Protein AF-A0A9E5ZFJ3-F1 (afdb_monomer)

Sequence (221 aa):
MDDWLRVNFLGRFLNLDFALKKVLNSKKHPLTNSEVTSRILNHWYQTNIVTDYRPAGKGWSKFSFTELVWINLVIKLRAFGLGLDKINVAKAYLAKYAENDPFSAFPLLDFYILYARAFKEPINIWVFQEGALVIGRPSELGALYKQEGFARSFISLNLNDLLKELLKQVQADYLRQPMSEIIEQLAKALADPSITTEQVQWQDQSLKVNVQFLPKGPGSF

pLDDT: mean 88.43, std 10.27, range [34.41, 98.06]

Secondary structure (DSSP, 8-state):
--HHHIIIIIIIITTS--HHHHHHH-S-EEP--TTS-HHHHHHHHHTTSS---SGGG-S--EE-HHHHHHHHHHHHHHHTT--HHHHHHHHHHHTTTGGG-TT-S-HHHHHHHHHHHHH----EEEEETTS-EEEE-HHHHHHHHHHTTT---EEEEEHHHHHHHHHHHS--GGGSSHHHHHHHHHHHHTT-TTS-EEEEEETTEEEEEEGGGSPPPTT--

Foldseek 3Di:
DDPVCLFPQQFFQQQFDFVVLLQQFDFAAADPDPVCDPVNVVVCCVLVLAPQPDDVSDDTGTGGNLSNLSVVVVVVCVVVVADSQLLVQLLCVQQVRVVNHVRDSRSVSVSVLLVCLQVVAWKKWWAFNSSHIDIDGPVVVVVVCVVVDVDTDTDIDTSNVSSVVSVVVDVPVCSNHRHVSVVVSSVVRLPPPVFDWDFDDDPPDTDITGCVSDDDPPPDD

Radius of gyration: 18.06 Å; Cα contacts (8 Å, |Δi|>4): 276; chains: 1; bounding box: 47×38×49 Å

Mean predicted aligned error: 5.6 Å

Solvent-accessible surface area (backbone atoms only — not comparable to full-atom values): 12816 Å² total; per-residue (Å²): 130,60,69,66,53,42,50,53,38,49,12,46,48,55,71,48,76,40,72,66,54,49,61,42,41,41,60,74,40,66,84,82,61,80,90,63,41,72,68,56,50,52,50,28,38,77,68,64,72,41,83,76,83,42,72,92,77,48,81,84,68,54,31,17,58,56,52,50,52,51,50,52,49,51,52,55,44,46,74,75,66,53,53,70,72,27,50,44,46,28,46,50,59,37,30,68,48,22,94,63,24,100,60,33,70,34,44,61,51,51,51,51,53,53,45,31,55,38,70,67,50,71,33,40,35,39,36,33,89,78,16,50,54,49,74,39,41,66,69,56,47,51,52,48,47,65,70,71,56,84,78,73,71,61,51,79,43,56,47,56,59,55,49,56,55,48,57,74,77,40,97,55,69,84,63,72,69,31,43,67,57,48,52,52,45,50,52,54,41,68,61,38,88,90,52,61,65,44,82,42,80,55,88,99,40,82,40,79,28,36,51,91,51,47,81,77,62,100,86,77,131

Structure (mmCIF, N/CA/C/O backbone):
data_AF-A0A9E5ZFJ3-F1
#
_entry.id   AF-A0A9E5ZFJ3-F1
#
loop_
_atom_site.group_PDB
_atom_site.id
_atom_site.type_symbol
_atom_site.label_atom_id
_atom_site.label_alt_id
_atom_site.label_comp_id
_atom_site.label_asym_id
_atom_site.label_entity_id
_atom_site.label_seq_id
_atom_site.pdbx_PDB_ins_code
_atom_site.Cartn_x
_atom_site.Cartn_y
_atom_site.Cartn_z
_atom_site.occupancy
_atom_site.B_iso_or_equiv
_atom_site.auth_seq_id
_atom_site.auth_comp_id
_atom_site.auth_asym_id
_atom_site.auth_atom_id
_atom_site.pdbx_PDB_model_num
ATOM 1 N N . MET A 1 1 ? 8.113 -10.847 -10.844 1.00 62.75 1 MET A N 1
ATOM 2 C CA . MET A 1 1 ? 7.973 -9.422 -10.470 1.00 62.75 1 MET A CA 1
ATOM 3 C C . MET A 1 1 ? 8.457 -8.610 -11.649 1.00 62.75 1 MET A C 1
ATOM 5 O O . MET A 1 1 ? 9.554 -8.908 -12.103 1.00 62.75 1 MET A O 1
ATOM 9 N N . ASP A 1 2 ? 7.638 -7.688 -12.156 1.00 77.88 2 ASP A N 1
ATOM 10 C CA . ASP A 1 2 ? 7.969 -6.860 -13.326 1.00 77.88 2 ASP A CA 1
ATOM 11 C C . ASP A 1 2 ? 9.248 -6.041 -13.089 1.00 77.88 2 ASP A C 1
ATOM 13 O O . ASP A 1 2 ? 9.490 -5.575 -11.970 1.00 77.88 2 ASP A O 1
ATOM 17 N N . ASP A 1 3 ? 10.068 -5.868 -14.125 1.00 82.75 3 ASP A N 1
ATOM 18 C CA . ASP A 1 3 ? 11.357 -5.180 -14.014 1.00 82.75 3 ASP A CA 1
ATOM 19 C C . ASP A 1 3 ? 11.178 -3.696 -13.668 1.00 82.75 3 ASP A C 1
ATOM 21 O O . ASP A 1 3 ? 11.965 -3.137 -12.900 1.00 82.75 3 ASP A O 1
ATOM 25 N N . TRP A 1 4 ? 10.078 -3.076 -14.105 1.00 87.12 4 TRP A N 1
ATOM 26 C CA . TRP A 1 4 ? 9.750 -1.714 -13.695 1.00 87.12 4 TRP A CA 1
ATOM 27 C C . TRP A 1 4 ? 9.514 -1.606 -12.186 1.00 87.12 4 TRP A C 1
ATOM 29 O O . TRP A 1 4 ? 10.033 -0.680 -11.555 1.00 87.12 4 TRP A O 1
ATOM 39 N N . LEU A 1 5 ? 8.758 -2.546 -11.599 1.00 88.75 5 LEU A N 1
ATOM 40 C CA . LEU A 1 5 ? 8.493 -2.560 -10.160 1.00 88.75 5 LEU A CA 1
ATOM 41 C C . LEU A 1 5 ? 9.794 -2.791 -9.392 1.00 88.75 5 LEU A C 1
ATOM 43 O O . LEU A 1 5 ? 10.051 -2.130 -8.395 1.00 88.75 5 LEU A O 1
ATOM 47 N N . ARG A 1 6 ? 10.673 -3.669 -9.880 1.00 86.38 6 ARG A N 1
ATOM 48 C CA . ARG A 1 6 ? 12.002 -3.868 -9.280 1.00 86.38 6 ARG A CA 1
ATOM 49 C C . ARG A 1 6 ? 12.789 -2.566 -9.225 1.00 86.38 6 ARG A C 1
ATOM 51 O O . ARG A 1 6 ? 13.241 -2.172 -8.156 1.00 86.38 6 ARG A O 1
ATOM 58 N N . VAL A 1 7 ? 12.919 -1.887 -10.359 1.00 87.50 7 VAL A N 1
ATOM 59 C CA . VAL A 1 7 ? 13.707 -0.657 -10.474 1.00 87.50 7 VAL A CA 1
ATOM 60 C C . VAL A 1 7 ? 13.106 0.468 -9.628 1.00 87.50 7 VAL A C 1
ATOM 62 O O . VAL A 1 7 ? 13.818 1.110 -8.859 1.00 87.50 7 VAL A O 1
ATOM 65 N N . ASN A 1 8 ? 11.796 0.701 -9.726 1.00 89.88 8 ASN A N 1
ATOM 66 C CA . ASN A 1 8 ? 11.161 1.869 -9.113 1.00 89.88 8 ASN A CA 1
ATOM 67 C C . ASN A 1 8 ? 10.740 1.647 -7.662 1.00 89.88 8 ASN A C 1
ATOM 69 O O . ASN A 1 8 ? 10.849 2.568 -6.853 1.00 89.88 8 ASN A O 1
ATOM 73 N N . PHE A 1 9 ? 10.298 0.445 -7.303 1.00 92.56 9 PHE A N 1
ATOM 74 C CA . PHE A 1 9 ? 9.960 0.139 -5.921 1.00 92.56 9 PHE A CA 1
ATOM 75 C C . PHE A 1 9 ? 11.184 -0.326 -5.135 1.00 92.56 9 PHE A C 1
ATOM 77 O O . PHE A 1 9 ? 11.556 0.348 -4.182 1.00 92.56 9 PHE A O 1
ATOM 84 N N . LEU A 1 10 ? 11.859 -1.412 -5.524 1.00 89.69 10 LEU A N 1
ATOM 85 C CA . LEU A 1 10 ? 12.991 -1.913 -4.730 1.00 89.69 10 LEU A CA 1
ATOM 86 C C . LEU A 1 10 ? 14.229 -1.016 -4.843 1.00 89.69 10 LEU A C 1
ATOM 88 O O . LEU A 1 10 ? 14.808 -0.640 -3.827 1.00 89.69 10 LEU A O 1
ATOM 92 N N . GLY A 1 11 ? 14.610 -0.650 -6.068 1.00 87.56 11 GLY A N 1
ATOM 93 C CA . GLY A 1 11 ? 15.809 0.147 -6.336 1.00 87.56 11 GLY A CA 1
ATOM 94 C C . GLY A 1 11 ? 15.680 1.623 -5.961 1.00 87.56 11 GLY A C 1
ATOM 95 O O . GLY A 1 11 ? 16.689 2.310 -5.848 1.00 87.56 11 GLY A O 1
ATOM 96 N N . ARG A 1 12 ? 14.465 2.149 -5.770 1.00 89.81 12 ARG A N 1
ATOM 97 C CA . ARG A 1 12 ? 14.265 3.570 -5.443 1.00 89.81 12 ARG A CA 1
ATOM 98 C C . ARG A 1 12 ? 13.364 3.763 -4.243 1.00 89.81 12 ARG A C 1
ATOM 100 O O . ARG A 1 12 ? 13.759 4.424 -3.306 1.00 89.81 12 ARG A O 1
ATOM 107 N N . PHE A 1 13 ? 12.157 3.227 -4.223 1.00 91.12 13 PHE A N 1
ATOM 108 C CA . PHE A 1 13 ? 11.237 3.580 -3.150 1.00 91.12 13 PHE A CA 1
ATOM 109 C C . PHE A 1 13 ? 11.592 2.941 -1.800 1.00 91.12 13 PHE A C 1
ATOM 111 O O . PHE A 1 13 ? 11.801 3.665 -0.837 1.00 91.12 13 PHE A O 1
ATOM 118 N N . LEU A 1 14 ? 11.649 1.612 -1.702 1.00 91.31 14 LEU A N 1
ATOM 119 C CA . LEU A 1 14 ? 11.458 0.842 -0.466 1.00 91.31 14 LEU A CA 1
ATOM 120 C C . LEU A 1 14 ? 12.347 1.263 0.713 1.00 91.31 14 LEU A C 1
ATOM 122 O O . LEU A 1 14 ? 11.831 1.454 1.804 1.00 91.31 14 LEU A O 1
ATOM 126 N N . ASN A 1 15 ? 13.640 1.487 0.501 1.00 81.00 15 ASN A N 1
ATOM 127 C CA . ASN A 1 15 ? 14.588 1.703 1.604 1.00 81.00 15 ASN A CA 1
ATOM 128 C C . ASN A 1 15 ? 15.160 3.125 1.658 1.00 81.00 15 ASN A C 1
ATOM 130 O O . ASN A 1 15 ? 16.082 3.392 2.422 1.00 81.00 15 ASN A O 1
ATOM 134 N N . LEU A 1 16 ? 14.646 4.042 0.835 1.00 85.44 16 LEU A N 1
ATOM 135 C CA . LEU A 1 16 ? 15.067 5.437 0.893 1.00 85.44 16 LEU A CA 1
ATOM 136 C C . LEU A 1 16 ? 14.323 6.191 1.995 1.00 85.44 16 LEU A C 1
ATOM 138 O O . LEU A 1 16 ? 13.099 6.057 2.134 1.00 85.44 16 LEU A O 1
ATOM 142 N N . ASP A 1 17 ? 15.065 7.023 2.733 1.00 85.00 17 ASP A N 1
ATOM 143 C CA . ASP A 1 17 ? 14.475 7.997 3.646 1.00 85.00 17 ASP A CA 1
ATOM 144 C C . ASP A 1 17 ? 13.809 9.112 2.831 1.00 85.00 17 ASP A C 1
ATOM 146 O O . ASP A 1 17 ? 14.457 9.937 2.186 1.00 85.00 17 ASP A O 1
ATOM 150 N N . PHE A 1 18 ? 12.481 9.096 2.841 1.00 81.88 18 PHE A N 1
ATOM 151 C CA . PHE A 1 18 ? 11.635 9.953 2.032 1.00 81.88 18 PHE A CA 1
ATOM 152 C C . PHE A 1 18 ? 10.646 10.676 2.944 1.00 81.88 18 PHE A C 1
ATOM 154 O O . PHE A 1 18 ? 9.827 10.037 3.611 1.00 81.88 18 PHE A O 1
ATOM 161 N N . ALA A 1 19 ? 10.686 12.010 2.987 1.00 88.44 19 ALA A N 1
ATOM 162 C CA . ALA A 1 19 ? 9.847 12.775 3.913 1.00 88.44 19 ALA A CA 1
ATOM 163 C C . ALA A 1 19 ? 8.351 12.504 3.679 1.00 88.44 19 ALA A C 1
ATOM 165 O O . ALA A 1 19 ? 7.596 12.300 4.632 1.00 88.44 19 ALA A O 1
ATOM 166 N N . LEU A 1 20 ? 7.933 12.388 2.418 1.00 87.50 20 LEU A N 1
ATOM 167 C CA . LEU A 1 20 ? 6.559 12.035 2.065 1.00 87.50 20 LEU A CA 1
ATOM 168 C C . LEU A 1 20 ? 6.126 10.652 2.581 1.00 87.50 20 LEU A C 1
ATOM 170 O O . LEU A 1 20 ? 4.971 10.518 2.974 1.00 87.50 20 LEU A O 1
ATOM 174 N N . LYS A 1 21 ? 7.013 9.646 2.670 1.00 89.38 21 LYS A N 1
ATOM 175 C CA . LYS A 1 21 ? 6.670 8.341 3.280 1.00 89.38 21 LYS A CA 1
ATOM 176 C C . LYS A 1 21 ? 6.319 8.501 4.753 1.00 89.3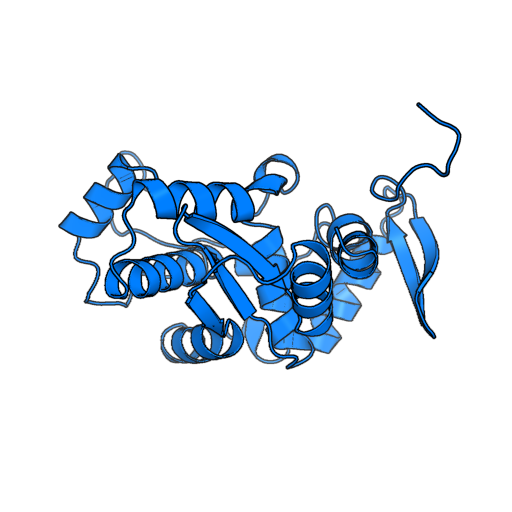8 21 LYS A C 1
ATOM 178 O O . LYS A 1 21 ? 5.320 7.950 5.212 1.00 89.38 21 LYS A O 1
ATOM 183 N N . LYS A 1 22 ? 7.125 9.279 5.485 1.00 91.88 22 LYS A N 1
ATOM 184 C CA . LYS A 1 22 ? 6.898 9.577 6.907 1.00 91.88 22 LYS A CA 1
ATOM 185 C C . LYS A 1 22 ? 5.567 10.300 7.101 1.00 91.88 22 LYS A C 1
ATOM 187 O O . LYS A 1 22 ? 4.797 9.956 7.993 1.00 91.88 22 LYS A O 1
ATOM 192 N N . VAL A 1 23 ? 5.267 11.278 6.243 1.00 91.81 23 VAL A N 1
ATOM 193 C CA . VAL A 1 23 ? 3.997 12.016 6.292 1.00 91.81 23 VAL A CA 1
ATOM 194 C C . VAL A 1 23 ? 2.811 11.104 5.973 1.00 91.81 23 VAL A C 1
ATOM 196 O O . VAL A 1 23 ? 1.827 11.125 6.717 1.00 91.81 23 VAL A O 1
ATOM 199 N N . LEU A 1 24 ? 2.913 10.282 4.926 1.00 93.00 24 LEU A N 1
ATOM 200 C CA . LEU A 1 24 ? 1.883 9.329 4.505 1.00 93.00 24 LEU A CA 1
ATOM 201 C C . LEU A 1 24 ? 1.549 8.320 5.616 1.00 93.00 24 LEU A C 1
ATOM 203 O O . LEU A 1 24 ? 0.374 8.039 5.870 1.00 93.00 24 LEU A O 1
ATOM 207 N N . ASN A 1 25 ? 2.577 7.849 6.328 1.00 95.12 25 ASN A N 1
ATOM 208 C CA . ASN A 1 25 ? 2.454 6.868 7.404 1.00 95.12 25 ASN A CA 1
ATOM 209 C C . ASN A 1 25 ? 2.260 7.465 8.809 1.00 95.12 25 ASN A C 1
ATOM 211 O O . ASN A 1 25 ? 2.099 6.729 9.786 1.00 95.12 25 ASN A O 1
ATOM 215 N N . SER A 1 26 ? 2.207 8.794 8.935 1.00 94.69 26 SER A N 1
ATOM 216 C CA . SER A 1 26 ? 1.939 9.452 10.217 1.00 94.69 26 SER A CA 1
ATOM 217 C C . SER A 1 26 ? 0.507 9.176 10.699 1.00 94.69 26 SER A C 1
ATOM 219 O O . SER A 1 26 ? -0.473 9.468 10.013 1.00 94.69 26 SER A O 1
ATOM 221 N N . LYS A 1 27 ? 0.369 8.620 11.909 1.00 94.00 27 LYS A N 1
ATOM 222 C CA . LYS A 1 27 ? -0.918 8.219 12.506 1.00 94.00 27 LYS A CA 1
ATOM 223 C C . LYS A 1 27 ? -1.668 9.411 13.093 1.00 94.00 27 LYS A C 1
ATOM 225 O O . LYS A 1 27 ? -1.669 9.638 14.303 1.00 94.00 27 LYS A O 1
ATOM 230 N N . LYS A 1 28 ? -2.293 10.203 12.226 1.00 92.50 28 LYS A N 1
ATOM 231 C CA . LYS A 1 28 ? -2.969 11.456 12.603 1.00 92.50 28 LYS A CA 1
ATOM 232 C C . LYS A 1 28 ? -4.446 11.517 12.229 1.00 92.50 28 LYS A C 1
ATOM 234 O O . LYS A 1 28 ? -5.133 12.428 12.684 1.00 92.50 28 LYS A O 1
ATOM 239 N N . HIS A 1 29 ? -4.940 10.572 11.435 1.00 92.50 29 HIS A N 1
ATOM 240 C CA . HIS A 1 29 ? -6.285 10.640 10.881 1.00 92.50 29 HIS A CA 1
ATOM 241 C C . HIS A 1 29 ? -7.266 9.779 11.690 1.00 92.50 29 HIS A C 1
ATOM 243 O O . HIS A 1 29 ? -6.979 8.607 11.935 1.00 92.50 29 HIS A O 1
ATOM 249 N N . PRO A 1 30 ? -8.414 10.320 12.129 1.00 90.94 30 PRO A N 1
ATOM 250 C CA . PRO A 1 30 ? -9.472 9.498 12.700 1.00 90.94 30 PRO A CA 1
ATOM 251 C C . PRO A 1 30 ? -10.132 8.651 11.605 1.00 90.94 30 PRO A C 1
ATOM 253 O O . PRO A 1 30 ? -10.076 8.986 10.421 1.00 90.94 30 PRO A O 1
ATOM 256 N N . LEU A 1 31 ? -10.804 7.575 12.007 1.00 90.19 31 LEU A N 1
ATOM 257 C CA . LEU A 1 31 ? -11.691 6.855 11.101 1.00 90.19 31 LEU A CA 1
ATOM 258 C C . LEU A 1 31 ? -12.994 7.643 10.947 1.00 90.19 31 LEU A C 1
ATOM 260 O O . LEU A 1 31 ? -13.722 7.836 11.916 1.00 90.19 31 LEU A O 1
ATOM 264 N N . THR A 1 32 ? -13.269 8.113 9.735 1.00 80.69 32 THR A N 1
ATOM 265 C CA . THR A 1 32 ? -14.467 8.905 9.412 1.00 80.69 32 THR A CA 1
ATOM 266 C C . THR A 1 32 ? -15.601 8.064 8.827 1.00 80.69 32 THR A C 1
ATOM 268 O O . THR A 1 32 ? -16.717 8.559 8.688 1.00 80.69 32 THR A O 1
ATOM 271 N N . ASN A 1 33 ? -15.340 6.798 8.488 1.00 82.75 33 ASN A N 1
ATOM 272 C CA . ASN A 1 33 ? -16.339 5.905 7.913 1.00 82.75 33 ASN A CA 1
ATOM 273 C C . ASN A 1 33 ? -17.243 5.318 9.015 1.00 82.75 33 ASN A C 1
ATOM 275 O O . ASN A 1 33 ? -16.782 4.559 9.868 1.00 82.75 33 ASN A O 1
ATOM 279 N N . SER A 1 34 ? -18.534 5.657 8.970 1.00 82.75 34 SER A N 1
ATOM 280 C CA . SER A 1 34 ? -19.549 5.229 9.939 1.00 82.75 34 SER A CA 1
ATOM 281 C C . SER A 1 34 ? -19.937 3.748 9.839 1.00 82.75 34 SER A C 1
ATOM 283 O O . SER A 1 34 ? -20.501 3.214 10.793 1.00 82.75 34 SER A O 1
ATOM 285 N N . GLU A 1 35 ? -19.613 3.061 8.739 1.00 87.69 35 GLU A N 1
ATOM 286 C CA . GLU A 1 35 ? -19.853 1.619 8.572 1.00 87.69 35 GLU A CA 1
ATOM 287 C C . GLU A 1 35 ? -18.977 0.785 9.519 1.00 87.69 35 GLU A C 1
ATOM 289 O O . GLU A 1 35 ? -19.333 -0.333 9.898 1.00 87.69 35 GLU A O 1
ATOM 294 N N . VAL A 1 36 ? -17.839 1.334 9.955 1.00 92.94 36 VAL A N 1
ATOM 295 C CA . VAL A 1 36 ? -16.925 0.672 10.886 1.00 92.94 36 VAL A CA 1
ATOM 296 C C . VAL A 1 36 ? -17.212 1.139 12.308 1.00 92.94 36 VAL A C 1
ATOM 298 O O . VAL A 1 36 ? -16.610 2.073 12.836 1.00 92.94 36 VAL A O 1
ATOM 301 N N . THR A 1 37 ? -18.138 0.443 12.960 1.00 92.75 37 THR A N 1
ATOM 302 C CA . THR A 1 37 ? -18.428 0.656 14.384 1.00 92.75 37 THR A CA 1
ATOM 303 C C . THR A 1 37 ? -17.239 0.264 15.267 1.00 92.75 37 THR A C 1
ATOM 305 O O . THR A 1 37 ? -16.405 -0.563 14.888 1.00 92.75 37 THR A O 1
ATOM 308 N N . SER A 1 38 ? -17.193 0.761 16.508 1.00 90.56 38 SER A N 1
ATOM 309 C CA . SER A 1 38 ? -16.157 0.371 17.479 1.00 90.56 38 SER A CA 1
ATOM 310 C C . SER A 1 38 ? -16.093 -1.142 17.715 1.00 90.56 38 SER A C 1
ATOM 312 O O . SER A 1 38 ? -15.016 -1.680 17.948 1.00 90.56 38 SER A O 1
ATOM 314 N N . ARG A 1 39 ? -17.228 -1.852 17.617 1.00 92.94 39 ARG A N 1
ATOM 315 C CA . ARG A 1 39 ? -17.273 -3.318 17.731 1.00 92.94 39 ARG A CA 1
ATOM 316 C C . ARG A 1 39 ? -16.580 -3.999 16.553 1.00 92.94 39 ARG A C 1
ATOM 318 O O . ARG A 1 39 ? -15.802 -4.922 16.774 1.00 92.94 39 ARG A O 1
ATOM 325 N N . ILE A 1 40 ? -16.849 -3.541 15.329 1.00 95.56 40 ILE A N 1
ATOM 326 C CA . ILE A 1 40 ? -16.192 -4.055 14.118 1.00 95.56 40 ILE A CA 1
ATOM 327 C C . ILE A 1 40 ? -14.692 -3.781 14.197 1.00 95.56 40 ILE A C 1
ATOM 329 O O . ILE A 1 40 ? -13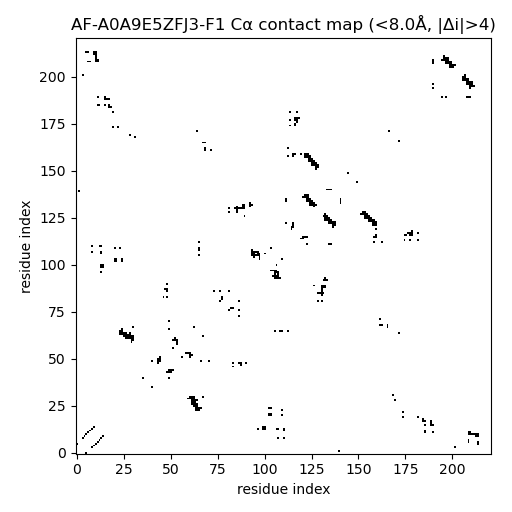.894 -4.689 13.991 1.00 95.56 40 ILE A O 1
ATOM 333 N N . LEU A 1 41 ? -14.312 -2.561 14.579 1.00 95.25 41 LEU A N 1
ATOM 334 C CA . LEU A 1 41 ? -12.913 -2.175 14.698 1.00 95.25 41 LEU A CA 1
ATOM 335 C C . LEU A 1 41 ? -12.171 -3.006 15.757 1.00 95.25 41 LEU A C 1
ATOM 337 O O . LEU A 1 41 ? -11.093 -3.522 15.483 1.00 95.25 41 LEU A O 1
ATOM 341 N N . ASN A 1 42 ? -12.778 -3.219 16.930 1.00 94.25 42 ASN A N 1
ATOM 342 C CA . ASN A 1 42 ? -12.215 -4.094 17.961 1.00 94.25 42 ASN A CA 1
ATOM 343 C C . ASN A 1 42 ? -12.074 -5.544 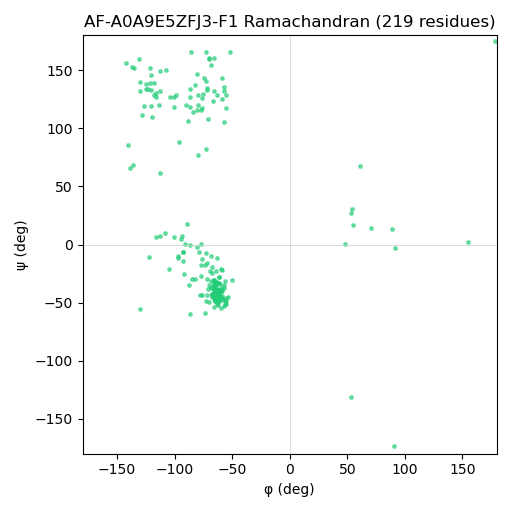17.477 1.00 94.25 42 ASN A C 1
ATOM 345 O O . ASN A 1 42 ? -11.070 -6.192 17.765 1.00 94.25 42 ASN A O 1
ATOM 349 N N . HIS A 1 43 ? -13.041 -6.053 16.712 1.00 95.88 43 HIS A N 1
ATOM 350 C CA . HIS A 1 43 ? -12.930 -7.379 16.108 1.00 95.88 43 HIS A CA 1
ATOM 351 C C . HIS A 1 43 ? -11.791 -7.445 15.077 1.00 95.88 43 HIS A C 1
ATOM 353 O O . HIS A 1 43 ? -11.046 -8.424 15.037 1.00 95.88 43 HIS A O 1
ATOM 359 N N . TRP A 1 44 ? -11.599 -6.395 14.276 1.00 97.12 44 TRP A N 1
ATOM 360 C CA . TRP A 1 44 ? -10.478 -6.293 13.340 1.00 97.12 44 TRP A CA 1
ATOM 361 C C . TRP A 1 44 ? -9.118 -6.198 14.033 1.00 97.12 44 TRP A C 1
ATOM 363 O O . TRP A 1 44 ? -8.149 -6.730 13.497 1.00 97.12 44 TRP A O 1
ATOM 373 N N . TYR A 1 45 ? -9.043 -5.604 15.227 1.00 95.94 45 TYR A N 1
ATOM 374 C CA . TYR A 1 45 ? -7.844 -5.663 16.067 1.00 95.94 45 TYR A CA 1
ATOM 375 C C . TYR A 1 45 ? -7.552 -7.089 16.540 1.00 95.94 45 TYR A C 1
ATOM 377 O O . TYR A 1 45 ? -6.439 -7.580 16.377 1.00 95.94 45 TYR A O 1
ATOM 385 N N . GLN A 1 46 ? -8.564 -7.791 17.055 1.00 95.06 46 GLN A N 1
ATOM 386 C CA . GLN A 1 46 ? -8.425 -9.174 17.535 1.00 95.06 46 GLN A CA 1
ATOM 387 C C . GLN A 1 46 ? -8.048 -10.162 16.425 1.00 95.06 46 GLN A C 1
ATOM 389 O O . GLN A 1 46 ? -7.355 -11.141 16.675 1.00 95.06 46 GLN A O 1
ATOM 394 N N . THR A 1 47 ? -8.503 -9.907 15.199 1.00 95.19 47 THR A N 1
ATOM 395 C CA . THR A 1 47 ? -8.234 -10.755 14.025 1.00 95.19 47 THR A CA 1
ATOM 396 C C . THR A 1 47 ? -7.012 -10.309 13.221 1.00 95.19 47 THR A C 1
ATOM 398 O O . THR A 1 47 ? -6.756 -10.855 12.147 1.00 95.19 47 THR A O 1
ATOM 401 N N . ASN A 1 48 ? -6.252 -9.331 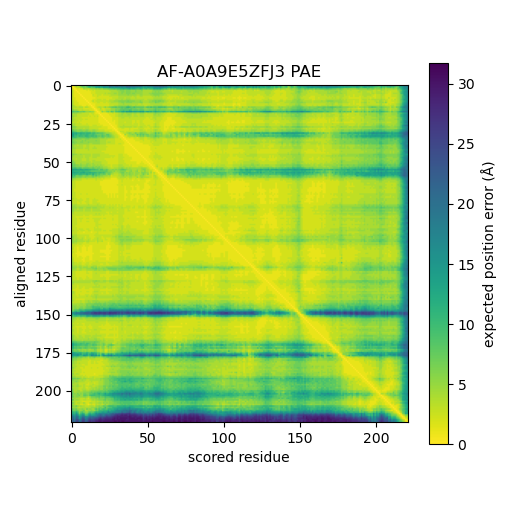13.730 1.00 94.62 48 ASN A N 1
ATOM 402 C CA . ASN A 1 48 ? -5.070 -8.758 13.088 1.00 94.62 48 ASN A CA 1
ATOM 403 C C . ASN A 1 48 ? -5.325 -8.245 11.657 1.00 94.62 48 ASN A C 1
ATOM 405 O O . ASN A 1 48 ? -4.430 -8.227 10.817 1.00 94.62 48 ASN A O 1
ATOM 409 N N . ILE A 1 49 ? -6.540 -7.781 11.371 1.00 97.00 49 ILE A N 1
ATOM 410 C CA . ILE A 1 49 ? -6.881 -7.123 10.104 1.00 97.00 49 ILE A CA 1
ATOM 411 C C . ILE A 1 49 ? -6.366 -5.686 10.142 1.00 97.00 49 ILE A C 1
ATOM 413 O O . ILE A 1 49 ? -5.697 -5.224 9.218 1.00 97.00 49 ILE A O 1
ATOM 417 N N . VAL A 1 50 ? -6.568 -5.010 11.271 1.00 95.88 50 VAL A N 1
ATOM 418 C CA . VAL A 1 50 ? -6.010 -3.689 11.574 1.00 95.88 50 VAL A CA 1
ATOM 419 C C . VAL A 1 50 ? -5.157 -3.816 12.831 1.00 95.88 50 VAL A C 1
ATOM 421 O O . VAL A 1 50 ? -5.478 -4.605 13.714 1.00 95.88 50 VAL A O 1
ATOM 424 N N . THR A 1 51 ? -4.069 -3.062 12.919 1.00 93.81 51 THR A N 1
ATOM 425 C CA . THR A 1 51 ? -3.219 -3.046 14.114 1.00 93.81 51 THR A CA 1
ATOM 426 C C . THR A 1 51 ? -3.748 -2.019 15.119 1.00 93.81 51 THR A C 1
ATOM 428 O O . THR A 1 51 ? -4.068 -0.889 14.742 1.00 93.81 51 THR A O 1
ATOM 431 N N . ASP A 1 52 ? -3.850 -2.396 16.397 1.00 94.06 52 ASP A N 1
ATOM 432 C CA . ASP A 1 52 ? -4.215 -1.467 17.472 1.00 94.06 52 ASP A CA 1
ATOM 433 C C . ASP A 1 52 ? -2.961 -0.791 18.037 1.00 94.06 52 ASP A C 1
ATOM 435 O O . ASP A 1 52 ? -2.176 -1.405 18.756 1.00 94.06 52 ASP A O 1
ATOM 439 N N . TYR A 1 53 ? -2.769 0.483 17.704 1.00 90.56 53 TYR A N 1
ATOM 440 C CA . TYR A 1 53 ? -1.641 1.286 18.190 1.00 90.56 53 TYR A CA 1
ATOM 441 C C . TYR A 1 53 ? -1.975 2.101 19.443 1.00 90.56 53 TYR A C 1
ATOM 443 O O . TYR A 1 53 ? -1.174 2.930 19.879 1.00 90.56 53 TYR A O 1
ATOM 451 N N . ARG A 1 54 ? -3.172 1.929 20.014 1.00 90.75 54 ARG A N 1
ATOM 452 C CA . ARG A 1 54 ? -3.579 2.684 21.195 1.00 90.75 54 ARG A CA 1
ATOM 453 C C . ARG A 1 54 ? -2.815 2.203 22.427 1.00 90.75 54 ARG A C 1
ATOM 455 O O . ARG A 1 54 ? -2.784 0.997 22.686 1.00 90.75 54 ARG A O 1
ATOM 462 N N . PRO A 1 55 ? -2.286 3.117 23.257 1.00 87.50 55 PRO A N 1
ATOM 463 C CA . PRO A 1 55 ? -1.712 2.748 24.544 1.00 87.50 55 PRO A CA 1
ATOM 464 C C . PRO A 1 55 ? -2.736 1.970 25.382 1.00 87.50 55 PRO A C 1
ATOM 466 O O . PRO A 1 55 ? -3.816 2.478 25.693 1.00 87.50 55 PRO A O 1
ATOM 469 N N . ALA A 1 56 ? -2.415 0.715 25.705 1.00 86.19 56 ALA A N 1
ATOM 470 C CA . ALA A 1 56 ? -3.293 -0.208 26.429 1.00 86.19 56 ALA A CA 1
ATOM 471 C C . ALA A 1 56 ? -4.709 -0.377 25.820 1.00 86.19 56 ALA A C 1
ATOM 473 O O . ALA A 1 56 ? -5.664 -0.639 26.552 1.00 86.19 56 ALA A O 1
ATOM 474 N N . GLY A 1 57 ? -4.872 -0.186 24.503 1.00 84.31 57 GLY A N 1
ATOM 475 C CA . GLY A 1 57 ? -6.167 -0.305 23.816 1.00 84.31 57 GLY A CA 1
ATOM 476 C C . GLY A 1 57 ? -7.170 0.813 24.139 1.00 84.31 57 GLY A C 1
ATOM 477 O O . GLY A 1 57 ? -8.363 0.668 23.866 1.00 84.31 57 GLY A O 1
ATOM 478 N N . LYS A 1 58 ? -6.723 1.924 24.745 1.00 84.44 58 LYS A N 1
ATOM 479 C CA . LYS A 1 58 ? -7.591 3.022 25.204 1.00 84.44 58 LYS A CA 1
ATOM 480 C C . LYS A 1 58 ? -7.482 4.273 24.332 1.00 84.44 58 LYS A C 1
ATOM 482 O O . LYS A 1 58 ? -6.428 4.601 23.798 1.00 84.44 58 LYS A O 1
ATOM 487 N N . GLY A 1 59 ? -8.584 5.018 24.257 1.00 86.19 59 GLY A N 1
ATOM 488 C CA . GLY A 1 59 ? -8.670 6.287 23.533 1.00 86.19 59 GLY A CA 1
ATOM 489 C C . GLY A 1 59 ? -9.102 6.145 22.073 1.00 86.19 59 GLY A C 1
ATOM 490 O O . GLY A 1 59 ? -9.495 5.070 21.610 1.00 86.19 59 GLY A O 1
ATOM 491 N N . TRP A 1 60 ? -9.058 7.272 21.364 1.00 85.44 60 TRP A N 1
ATOM 492 C CA . TRP A 1 60 ? -9.445 7.366 19.959 1.00 85.44 60 TRP A CA 1
ATOM 493 C C . TRP A 1 60 ? -8.361 6.781 19.058 1.00 85.44 60 TRP A C 1
ATOM 495 O O . TRP A 1 60 ? -7.203 7.198 19.120 1.00 85.44 60 TRP A O 1
ATOM 505 N N . SER A 1 61 ? -8.746 5.843 18.197 1.00 91.81 61 SER A N 1
ATOM 506 C CA . SER A 1 61 ? -7.846 5.289 17.192 1.00 91.81 61 SER A CA 1
ATOM 507 C C . SER A 1 61 ? -7.466 6.358 16.171 1.00 91.81 61 SER A C 1
ATOM 509 O O . SER A 1 61 ? -8.329 7.056 15.633 1.00 91.81 61 SER A O 1
ATOM 511 N N . LYS A 1 62 ? -6.167 6.463 15.893 1.00 93.25 62 LYS A N 1
ATOM 512 C CA . LYS A 1 62 ? -5.623 7.272 14.805 1.00 93.25 62 LYS A CA 1
ATOM 513 C C . LYS A 1 62 ? -4.901 6.362 13.830 1.00 93.25 62 LYS A C 1
ATOM 515 O O . LYS A 1 62 ? -4.174 5.463 14.244 1.00 93.25 62 LYS A O 1
ATOM 520 N N . PHE A 1 63 ? -5.088 6.651 12.557 1.00 95.31 63 PHE A N 1
ATOM 521 C CA . PHE A 1 63 ? -4.568 5.887 11.443 1.00 95.31 63 PHE A CA 1
ATOM 522 C C . PHE A 1 63 ? -3.693 6.771 10.567 1.00 95.31 63 PHE A C 1
ATOM 524 O O . PHE A 1 63 ? -3.859 7.998 10.508 1.00 95.31 63 PHE A O 1
ATOM 531 N N . SER A 1 64 ? -2.739 6.143 9.898 1.00 95.75 64 SER A N 1
ATOM 532 C CA . SER A 1 64 ? -2.072 6.747 8.758 1.00 95.75 64 SER A CA 1
ATOM 533 C C . SER A 1 64 ? -2.991 6.790 7.543 1.00 95.75 64 SER A C 1
ATOM 535 O O . SER A 1 64 ? -4.027 6.125 7.504 1.00 95.75 64 SER A O 1
ATOM 537 N N . PHE A 1 65 ? -2.629 7.569 6.525 1.00 95.62 65 PHE A N 1
ATOM 538 C CA . PHE A 1 65 ? -3.425 7.587 5.301 1.00 95.62 65 PHE A CA 1
ATOM 539 C C . PHE A 1 65 ? -3.393 6.223 4.603 1.00 95.62 65 PHE A C 1
ATOM 541 O O . PHE A 1 65 ? -4.430 5.743 4.155 1.00 95.62 65 PHE A O 1
ATOM 548 N N . THR A 1 66 ? -2.247 5.543 4.604 1.00 96.75 66 THR A N 1
ATOM 549 C CA . THR A 1 66 ? -2.118 4.174 4.084 1.00 96.75 66 THR A CA 1
ATOM 550 C C . THR A 1 66 ? -2.985 3.176 4.845 1.00 96.75 66 THR A C 1
ATOM 552 O O . THR A 1 66 ? -3.646 2.339 4.234 1.00 96.75 66 THR A O 1
ATOM 555 N N . GLU A 1 67 ? -3.059 3.285 6.173 1.00 96.81 67 GLU A N 1
ATOM 556 C CA . GLU A 1 67 ? -3.960 2.459 6.980 1.00 96.81 67 GLU A CA 1
ATOM 557 C C . GLU A 1 67 ? -5.432 2.742 6.650 1.00 96.81 67 GLU A C 1
ATOM 559 O O . GLU A 1 67 ? -6.228 1.809 6.597 1.00 96.81 67 GLU A O 1
ATOM 564 N N . LEU A 1 68 ? -5.804 3.993 6.356 1.00 96.25 68 LEU A N 1
ATOM 565 C CA . LEU A 1 68 ? -7.157 4.328 5.897 1.00 96.25 68 LEU A CA 1
ATOM 566 C C . LEU A 1 68 ? -7.471 3.768 4.500 1.00 96.25 68 LEU A C 1
ATOM 568 O O . LEU A 1 68 ? -8.602 3.331 4.267 1.00 96.25 68 LEU A O 1
ATOM 572 N N . VAL A 1 69 ? -6.489 3.750 3.591 1.00 96.94 69 VAL A N 1
ATOM 573 C CA . VAL A 1 69 ? -6.588 3.087 2.278 1.00 96.94 69 VAL A CA 1
ATOM 574 C C . VAL A 1 69 ? -6.824 1.590 2.468 1.00 96.94 69 VAL A C 1
ATOM 576 O O . VAL A 1 69 ? -7.770 1.045 1.899 1.00 96.94 69 VAL A O 1
ATOM 579 N N . TRP A 1 70 ? -6.030 0.944 3.326 1.00 97.69 70 TRP A N 1
ATOM 580 C CA . TRP A 1 70 ? -6.212 -0.462 3.685 1.00 97.69 70 TRP A CA 1
ATOM 581 C C . TRP A 1 70 ? -7.591 -0.725 4.305 1.00 97.69 70 TRP A C 1
ATOM 583 O O . TRP A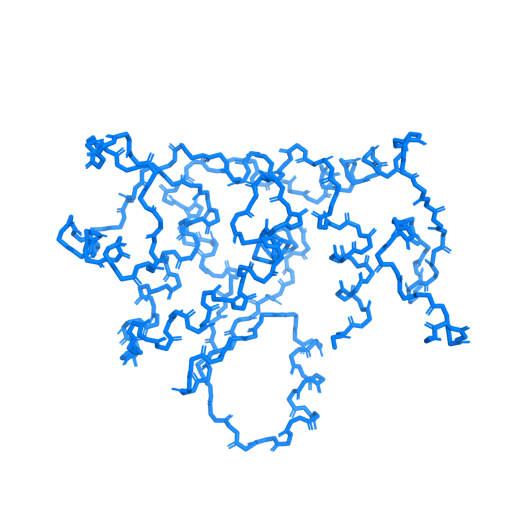 1 70 ? -8.298 -1.623 3.860 1.00 97.69 70 TRP A O 1
ATOM 593 N N . ILE A 1 71 ? -8.031 0.084 5.271 1.00 96.88 71 ILE A N 1
ATOM 594 C CA . ILE A 1 71 ? -9.353 -0.055 5.899 1.00 96.88 71 ILE A CA 1
ATOM 595 C C . ILE A 1 71 ? -10.478 0.061 4.861 1.00 96.88 71 ILE A C 1
ATOM 597 O O . ILE A 1 71 ? -11.393 -0.759 4.866 1.00 96.88 71 ILE A O 1
ATOM 601 N N . ASN A 1 72 ? -10.411 1.023 3.936 1.00 95.75 72 ASN A N 1
ATOM 602 C CA . ASN A 1 72 ? -11.419 1.140 2.876 1.00 95.75 72 ASN A CA 1
ATOM 603 C C . ASN A 1 72 ? -11.396 -0.053 1.916 1.00 95.75 72 ASN A C 1
ATOM 605 O O . ASN A 1 72 ? -12.453 -0.494 1.463 1.00 95.75 72 ASN A O 1
ATOM 609 N N . LEU A 1 73 ? -10.217 -0.614 1.641 1.00 96.81 73 LEU A N 1
ATOM 610 C CA . LEU A 1 73 ? -10.096 -1.849 0.876 1.00 96.81 73 LEU A CA 1
ATOM 611 C C . LEU A 1 73 ? -10.779 -3.016 1.607 1.00 96.81 73 LEU A C 1
ATOM 613 O O . LEU A 1 73 ? -11.582 -3.718 0.999 1.00 96.81 73 LEU A O 1
ATOM 617 N N . VAL A 1 74 ? -10.543 -3.175 2.915 1.00 97.19 74 VAL A N 1
ATOM 618 C CA . VAL A 1 74 ? -11.218 -4.184 3.751 1.00 97.19 74 VAL A CA 1
ATOM 619 C C . VAL A 1 74 ? -12.735 -4.020 3.679 1.00 97.19 74 VAL A C 1
ATOM 621 O O . VAL A 1 74 ? -13.429 -5.003 3.437 1.00 97.19 74 VAL A O 1
ATOM 624 N N . ILE A 1 75 ? -13.261 -2.799 3.827 1.00 95.94 75 ILE A N 1
ATOM 625 C CA . ILE A 1 75 ? -14.704 -2.518 3.731 1.00 95.94 75 ILE A CA 1
ATOM 626 C C . ILE A 1 75 ? -15.264 -2.989 2.384 1.00 95.94 75 ILE A C 1
ATOM 628 O O . ILE A 1 75 ? -16.222 -3.764 2.359 1.00 95.94 75 ILE A O 1
ATOM 632 N N . LYS A 1 76 ? -14.639 -2.591 1.266 1.00 95.94 76 LYS A N 1
ATOM 633 C CA . LYS A 1 76 ? -15.093 -2.988 -0.076 1.00 95.94 76 LYS A CA 1
ATOM 634 C C . LYS A 1 76 ? -15.035 -4.512 -0.256 1.00 95.94 76 LYS A C 1
ATOM 636 O O . LYS A 1 76 ? -16.005 -5.103 -0.715 1.00 95.94 76 LYS A O 1
ATOM 641 N N . LEU A 1 77 ? -13.957 -5.176 0.169 1.00 96.38 77 LEU A N 1
ATOM 642 C CA . LEU A 1 77 ? -13.835 -6.639 0.075 1.00 96.38 77 LEU A CA 1
ATOM 643 C C . LEU A 1 77 ? -14.868 -7.376 0.940 1.00 96.38 77 LEU A C 1
ATOM 645 O O . LEU A 1 77 ? -15.435 -8.379 0.505 1.00 96.38 77 LEU A O 1
ATOM 649 N N . ARG A 1 78 ? -15.164 -6.865 2.140 1.00 96.19 78 ARG A N 1
ATOM 650 C CA . ARG A 1 78 ? -16.231 -7.390 3.003 1.00 96.19 78 ARG A CA 1
ATOM 651 C C . ARG A 1 78 ? -17.606 -7.235 2.361 1.00 96.19 78 ARG A C 1
ATOM 653 O O . ARG A 1 78 ? -18.403 -8.164 2.464 1.00 96.19 78 ARG A O 1
ATOM 660 N N . ALA A 1 79 ? -17.865 -6.123 1.674 1.00 95.31 79 ALA A N 1
ATOM 661 C CA . ALA A 1 79 ? -19.112 -5.900 0.942 1.00 95.31 79 ALA A CA 1
ATOM 662 C C . ALA A 1 79 ? -19.296 -6.887 -0.227 1.00 95.31 79 ALA A C 1
ATOM 664 O O . ALA A 1 79 ? -20.414 -7.315 -0.492 1.00 95.31 79 ALA A O 1
ATOM 665 N N . PHE A 1 80 ? -18.204 -7.328 -0.863 1.00 94.88 80 PHE A N 1
ATOM 666 C CA . PHE A 1 80 ? -18.220 -8.423 -1.846 1.00 94.88 80 PHE A CA 1
ATOM 667 C C . PHE A 1 80 ? -18.309 -9.830 -1.223 1.00 94.88 80 PHE A C 1
ATOM 669 O O . PHE A 1 80 ? -18.324 -10.823 -1.948 1.00 94.88 80 PHE A O 1
ATOM 676 N N . GLY A 1 81 ? -18.364 -9.945 0.107 1.00 95.25 81 GLY A N 1
ATOM 677 C CA . GLY A 1 81 ? -18.512 -11.220 0.812 1.00 95.25 81 GLY A CA 1
ATOM 678 C C . GLY A 1 81 ? -17.200 -11.940 1.136 1.00 95.25 81 GLY A C 1
ATOM 679 O O . GLY A 1 81 ? -17.229 -13.111 1.515 1.00 95.25 81 GLY A O 1
ATOM 680 N N . LEU A 1 82 ? -16.042 -11.279 1.024 1.00 96.12 82 LEU A N 1
ATOM 681 C CA . LEU A 1 82 ? -14.760 -11.907 1.347 1.00 96.12 82 LEU A CA 1
ATOM 682 C C . LEU A 1 82 ? -14.590 -12.101 2.870 1.00 96.12 82 LEU A C 1
ATOM 684 O O . LEU A 1 82 ? -14.838 -11.201 3.681 1.00 96.12 82 LEU A O 1
ATOM 688 N N . GLY A 1 83 ? -14.166 -13.297 3.280 1.00 96.81 83 GLY A N 1
ATOM 689 C CA . GLY A 1 83 ? -13.871 -13.632 4.678 1.00 96.81 83 GLY A CA 1
ATOM 690 C C . GLY A 1 83 ? -12.637 -12.897 5.219 1.00 96.81 83 GLY A C 1
ATOM 691 O O . GLY A 1 83 ? -11.759 -12.502 4.452 1.00 96.81 83 GLY A O 1
ATOM 692 N N . LEU A 1 84 ? -12.562 -12.688 6.541 1.00 97.19 84 LEU A N 1
ATOM 693 C CA . LEU A 1 84 ? -11.401 -12.030 7.168 1.00 97.19 84 LEU A CA 1
ATOM 694 C C . LEU A 1 84 ? -10.121 -12.872 7.049 1.00 97.19 84 LEU A C 1
ATOM 696 O O . LEU A 1 84 ? -9.037 -12.317 6.921 1.00 97.19 84 LEU A O 1
ATOM 700 N N . ASP A 1 85 ? -10.246 -14.196 7.020 1.00 96.62 85 ASP A N 1
ATOM 701 C CA . ASP A 1 85 ? -9.166 -15.141 6.724 1.00 96.62 85 ASP A CA 1
ATOM 702 C C . ASP A 1 85 ? -8.502 -14.839 5.370 1.00 96.62 85 ASP A C 1
ATOM 704 O O . ASP A 1 85 ? -7.287 -14.673 5.290 1.00 96.62 85 ASP A O 1
ATOM 708 N N . LYS A 1 86 ? -9.309 -14.647 4.323 1.00 97.25 86 LYS A N 1
ATOM 709 C CA . LYS A 1 86 ? -8.846 -14.303 2.969 1.00 97.25 86 LYS A CA 1
ATOM 710 C C . LYS A 1 86 ? -8.305 -12.880 2.885 1.00 97.25 86 LYS A C 1
ATOM 712 O O . LYS A 1 86 ? -7.307 -12.627 2.219 1.00 97.25 86 LYS A O 1
ATOM 717 N N . ILE A 1 87 ? -8.933 -11.939 3.586 1.00 98.06 87 ILE A N 1
ATOM 718 C CA . ILE A 1 87 ? -8.439 -10.558 3.674 1.00 98.06 87 ILE A CA 1
ATOM 719 C C . ILE A 1 87 ? -7.074 -10.514 4.378 1.00 98.06 87 ILE A C 1
ATOM 721 O O . ILE A 1 87 ? -6.217 -9.724 3.992 1.00 98.06 87 ILE A O 1
ATOM 725 N N . ASN A 1 88 ? -6.819 -11.386 5.355 1.00 96.88 88 ASN A N 1
ATOM 726 C CA . ASN A 1 88 ? -5.500 -11.506 5.974 1.00 96.88 88 ASN A CA 1
ATOM 727 C C . ASN A 1 88 ? -4.429 -12.015 4.993 1.00 96.88 88 ASN A C 1
ATOM 729 O O . ASN A 1 88 ? -3.292 -11.547 5.056 1.00 96.88 88 ASN A O 1
ATOM 733 N N . VAL A 1 89 ? -4.776 -12.886 4.037 1.00 96.75 89 VAL A N 1
ATOM 734 C CA . VAL A 1 89 ? -3.864 -13.267 2.937 1.00 96.75 89 VAL A CA 1
ATOM 735 C C . VAL A 1 89 ? -3.500 -12.042 2.091 1.00 96.75 89 VAL A C 1
ATOM 737 O O . VAL A 1 89 ? -2.320 -11.782 1.846 1.00 96.75 89 VAL A O 1
ATOM 740 N N . ALA A 1 90 ? -4.492 -11.230 1.716 1.00 96.62 90 ALA A N 1
ATOM 741 C CA . ALA A 1 90 ? -4.272 -9.981 0.987 1.00 96.62 90 ALA A CA 1
ATOM 742 C C . ALA A 1 90 ? -3.398 -8.988 1.778 1.00 96.62 90 ALA A C 1
ATOM 744 O O . ALA A 1 90 ? -2.497 -8.359 1.216 1.00 96.62 90 ALA A O 1
ATOM 745 N N . LYS A 1 91 ? -3.623 -8.882 3.096 1.00 97.56 91 LYS A N 1
ATOM 746 C CA . LYS A 1 91 ? -2.825 -8.048 4.004 1.00 97.56 91 LYS A CA 1
ATOM 747 C C . LYS A 1 91 ? -1.354 -8.453 3.980 1.00 97.56 91 LYS A C 1
ATOM 749 O O . LYS A 1 91 ? -0.491 -7.586 3.872 1.00 97.56 91 LYS A O 1
ATOM 754 N N . ALA A 1 92 ? -1.071 -9.755 4.057 1.00 96.50 92 ALA A N 1
ATOM 755 C CA . ALA A 1 92 ? 0.292 -10.279 4.062 1.00 96.50 92 ALA A CA 1
ATOM 756 C C . ALA A 1 92 ? 1.057 -9.907 2.783 1.00 96.50 92 ALA A C 1
ATOM 758 O O . ALA A 1 92 ? 2.228 -9.544 2.851 1.00 96.50 92 ALA A O 1
ATOM 759 N 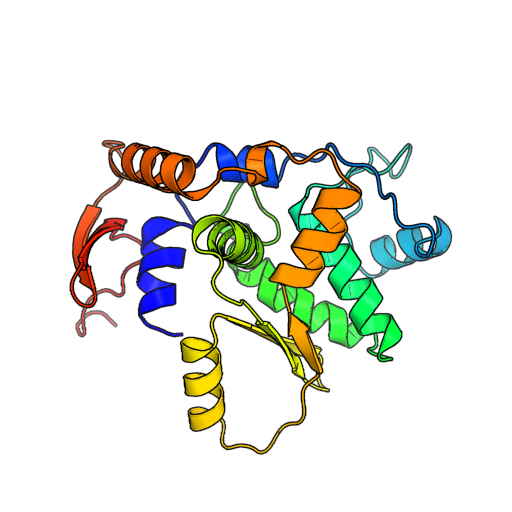N . TYR A 1 93 ? 0.387 -9.914 1.626 1.00 95.50 93 TYR A N 1
ATOM 760 C CA . TYR A 1 93 ? 0.993 -9.465 0.373 1.00 95.50 93 TYR A CA 1
ATOM 761 C C . TYR A 1 93 ? 1.391 -7.980 0.418 1.00 95.50 93 TYR A C 1
ATOM 763 O O . TYR A 1 93 ? 2.515 -7.629 0.059 1.00 95.50 93 TYR A O 1
ATOM 771 N N . LEU A 1 94 ? 0.503 -7.103 0.900 1.00 96.19 94 LEU A N 1
ATOM 772 C CA . LEU A 1 94 ? 0.788 -5.665 1.005 1.00 96.19 94 LEU A CA 1
ATOM 773 C C . LEU A 1 94 ? 1.855 -5.348 2.065 1.00 96.19 94 LEU A C 1
ATOM 775 O O . LEU A 1 94 ? 2.622 -4.399 1.899 1.00 96.19 94 LEU A O 1
ATOM 779 N N . ALA A 1 95 ? 1.914 -6.148 3.132 1.00 95.88 95 ALA A N 1
ATOM 780 C CA . ALA A 1 95 ? 2.865 -6.012 4.234 1.00 95.88 95 ALA A CA 1
ATOM 781 C C . ALA A 1 95 ? 4.205 -6.725 3.986 1.00 95.88 95 ALA A C 1
ATOM 783 O O . ALA A 1 95 ? 5.095 -6.651 4.829 1.00 95.88 95 ALA A O 1
ATOM 784 N N . LYS A 1 96 ? 4.378 -7.386 2.832 1.00 94.56 96 LYS A N 1
ATOM 785 C CA . LYS A 1 96 ? 5.546 -8.223 2.508 1.00 94.56 96 LYS A CA 1
ATOM 786 C C . LYS A 1 96 ? 6.899 -7.548 2.760 1.00 94.56 96 LYS A C 1
ATOM 788 O O . LYS A 1 96 ? 7.870 -8.231 3.054 1.00 94.56 96 LYS A O 1
ATOM 793 N N . TYR A 1 97 ? 6.961 -6.228 2.614 1.00 94.19 97 TYR A N 1
ATOM 794 C CA . TYR A 1 97 ? 8.192 -5.447 2.732 1.00 94.19 97 TYR A CA 1
ATOM 795 C C . TYR A 1 97 ? 8.260 -4.594 4.007 1.00 94.19 97 TYR A C 1
ATOM 797 O O . TYR A 1 97 ? 9.143 -3.751 4.117 1.00 94.19 97 TYR A O 1
ATOM 805 N N . ALA A 1 98 ? 7.337 -4.775 4.959 1.00 93.94 98 ALA A N 1
ATOM 806 C CA . ALA A 1 98 ? 7.250 -3.945 6.164 1.00 93.94 98 ALA A CA 1
ATOM 807 C C . ALA A 1 98 ? 8.522 -4.007 7.029 1.00 93.94 98 ALA A C 1
ATOM 809 O O . ALA A 1 98 ? 8.923 -3.003 7.600 1.00 93.94 98 ALA A O 1
ATOM 810 N N . GLU A 1 99 ? 9.208 -5.151 7.079 1.00 91.75 99 GLU A N 1
ATOM 811 C CA . GLU A 1 99 ? 10.481 -5.283 7.808 1.00 91.75 99 GLU A CA 1
ATOM 812 C C . GLU A 1 99 ? 11.627 -4.477 7.172 1.00 91.75 99 GLU A C 1
ATOM 814 O O . GLU A 1 99 ? 12.622 -4.187 7.832 1.00 91.75 99 GLU A O 1
ATOM 819 N N . ASN A 1 100 ? 11.492 -4.097 5.897 1.00 90.12 100 ASN A N 1
ATOM 820 C CA . ASN A 1 100 ? 12.477 -3.298 5.172 1.00 90.12 100 ASN A CA 1
ATOM 821 C C . ASN A 1 100 ? 12.195 -1.788 5.251 1.00 90.12 100 ASN A C 1
ATOM 823 O O . ASN A 1 100 ? 13.070 -0.996 4.921 1.00 90.12 100 ASN A O 1
ATOM 827 N N . ASP A 1 101 ? 11.006 -1.362 5.685 1.00 89.88 101 ASP A N 1
ATOM 828 C CA . ASP A 1 101 ? 10.654 0.058 5.763 1.00 89.88 101 ASP A CA 1
ATOM 829 C C . ASP A 1 101 ? 10.315 0.444 7.212 1.00 89.88 101 ASP A C 1
ATOM 831 O O . ASP A 1 101 ? 9.261 0.062 7.726 1.00 89.88 101 ASP A O 1
ATOM 835 N N . PRO A 1 102 ? 11.160 1.240 7.894 1.00 87.88 102 PRO A N 1
ATOM 836 C CA . PRO A 1 102 ? 10.936 1.585 9.297 1.00 87.88 102 PRO A CA 1
ATOM 837 C C . PRO A 1 102 ? 9.719 2.498 9.509 1.00 87.88 102 PRO A C 1
ATOM 839 O O . PRO A 1 102 ? 9.331 2.750 10.652 1.00 87.88 102 PRO A O 1
ATOM 842 N N . PHE A 1 103 ? 9.126 3.035 8.438 1.00 90.50 103 PHE A N 1
ATOM 843 C CA . PHE A 1 103 ? 8.024 3.986 8.514 1.00 90.50 103 PHE A CA 1
ATOM 844 C C . PHE A 1 103 ? 6.673 3.365 8.166 1.00 90.50 103 PHE A C 1
ATOM 846 O O . PHE A 1 103 ? 5.652 3.928 8.561 1.00 90.50 103 PHE A O 1
ATOM 853 N N . SER A 1 104 ? 6.637 2.241 7.444 1.00 93.75 104 SER A N 1
ATOM 854 C CA . SER A 1 104 ? 5.412 1.753 6.811 1.00 93.75 104 SER A CA 1
ATOM 855 C C . SER A 1 104 ? 5.098 0.289 7.079 1.00 93.75 104 SER A C 1
ATOM 857 O O . SER A 1 104 ? 5.904 -0.607 6.852 1.00 93.75 104 SER A O 1
ATOM 859 N N . ALA A 1 105 ? 3.843 0.038 7.458 1.00 94.25 105 ALA A N 1
ATOM 860 C CA . ALA A 1 105 ? 3.292 -1.312 7.531 1.00 94.25 105 ALA A CA 1
ATOM 861 C C . ALA A 1 105 ? 2.927 -1.888 6.150 1.00 94.25 105 ALA A C 1
ATOM 863 O O . ALA A 1 105 ? 2.750 -3.098 6.027 1.00 94.25 105 ALA A O 1
ATOM 864 N N . PHE A 1 106 ? 2.801 -1.046 5.116 1.00 97.00 106 PHE A N 1
ATOM 865 C CA . PHE A 1 106 ? 2.422 -1.461 3.764 1.00 97.00 106 PHE A CA 1
ATOM 866 C C . PHE A 1 106 ? 3.244 -0.726 2.690 1.00 97.00 106 PHE A C 1
ATOM 868 O O . PHE A 1 106 ? 2.680 0.037 1.899 1.00 97.00 106 PHE A O 1
ATOM 875 N N . PRO A 1 107 ? 4.569 -0.948 2.597 1.00 96.00 107 PRO A N 1
ATOM 876 C CA . PRO A 1 107 ? 5.423 -0.134 1.726 1.00 96.00 107 PRO A CA 1
ATOM 877 C C . PRO A 1 107 ? 5.055 -0.241 0.242 1.00 96.00 107 PRO A C 1
ATOM 879 O O . PRO A 1 107 ? 5.156 0.731 -0.505 1.00 96.00 107 PRO A O 1
ATOM 882 N N . LEU A 1 108 ? 4.584 -1.413 -0.197 1.00 96.00 108 LEU A N 1
ATOM 883 C CA . LEU A 1 108 ? 4.112 -1.603 -1.569 1.00 96.00 108 LEU A CA 1
ATOM 884 C C . LEU A 1 108 ? 2.850 -0.775 -1.853 1.00 96.00 108 LEU A C 1
ATOM 886 O O . LEU A 1 108 ? 2.706 -0.211 -2.936 1.00 96.00 108 LEU A O 1
ATOM 890 N N . LEU A 1 109 ? 1.946 -0.675 -0.875 1.00 97.62 109 LEU A N 1
ATOM 891 C CA . LEU A 1 109 ? 0.752 0.154 -1.004 1.00 97.62 109 LEU A CA 1
ATOM 892 C C . LEU A 1 109 ? 1.129 1.638 -1.044 1.00 97.62 109 LEU A C 1
ATOM 894 O O . LEU A 1 109 ? 0.618 2.354 -1.898 1.00 97.62 109 LEU A O 1
ATOM 898 N N . ASP A 1 110 ? 2.058 2.088 -0.197 1.00 96.00 110 ASP A N 1
ATOM 899 C CA . ASP A 1 110 ? 2.554 3.471 -0.218 1.00 96.00 110 ASP A CA 1
ATOM 900 C C . ASP A 1 110 ? 3.097 3.874 -1.581 1.00 96.00 110 ASP A C 1
ATOM 902 O O . ASP A 1 110 ? 2.770 4.947 -2.096 1.00 96.00 110 ASP A O 1
ATOM 906 N N . PHE A 1 111 ? 3.914 2.998 -2.168 1.00 95.25 111 PHE A N 1
ATOM 907 C CA . PHE A 1 111 ? 4.486 3.206 -3.487 1.00 95.25 111 PHE A CA 1
ATOM 908 C C . PHE A 1 111 ? 3.390 3.458 -4.520 1.00 95.25 111 PHE A C 1
ATOM 910 O O . PHE A 1 111 ? 3.421 4.469 -5.221 1.00 95.25 111 PHE A O 1
ATOM 917 N N . TYR A 1 112 ? 2.377 2.592 -4.567 1.00 96.19 112 TYR A N 1
ATOM 918 C CA . TYR A 1 112 ? 1.283 2.729 -5.520 1.00 96.19 112 TYR A CA 1
ATOM 919 C C . TYR A 1 112 ? 0.330 3.888 -5.202 1.00 96.19 112 TYR A C 1
ATOM 921 O O . TYR A 1 112 ? -0.199 4.490 -6.136 1.00 96.19 112 TYR A O 1
ATOM 929 N N . ILE A 1 113 ? 0.150 4.267 -3.930 1.00 95.00 113 ILE A N 1
ATOM 930 C CA . ILE A 1 113 ? -0.569 5.494 -3.553 1.00 95.00 113 ILE A CA 1
ATOM 93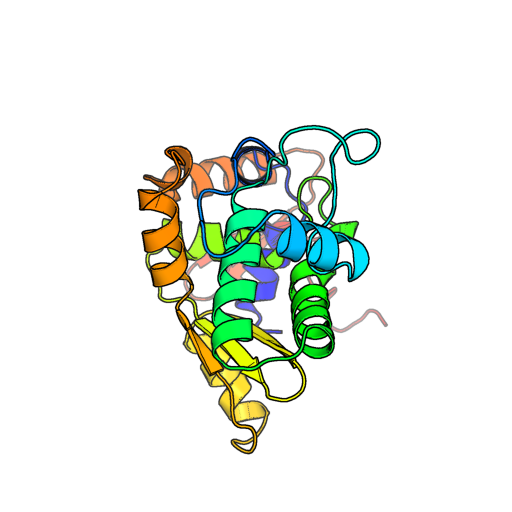1 C C . ILE A 1 113 ? 0.138 6.702 -4.169 1.00 95.00 113 ILE A C 1
ATOM 933 O O . ILE A 1 113 ? -0.478 7.492 -4.884 1.00 95.00 113 ILE A O 1
ATOM 937 N N . LEU A 1 114 ? 1.438 6.844 -3.915 1.00 92.69 114 LEU A N 1
ATOM 938 C CA . LEU A 1 114 ? 2.220 7.982 -4.390 1.00 92.69 114 LEU A CA 1
ATOM 939 C C . LEU A 1 114 ? 2.332 7.988 -5.914 1.00 92.69 114 LEU A C 1
ATOM 941 O O . LEU A 1 114 ? 2.170 9.040 -6.531 1.00 92.69 114 LEU A O 1
ATOM 945 N N . TYR A 1 115 ? 2.516 6.819 -6.526 1.00 92.25 115 TYR A N 1
ATOM 946 C CA . TYR A 1 115 ? 2.568 6.668 -7.974 1.00 92.25 115 TYR A CA 1
ATOM 947 C C . TYR A 1 115 ? 1.245 7.069 -8.644 1.00 92.25 115 TYR A C 1
ATOM 949 O O . TYR A 1 115 ? 1.234 7.943 -9.512 1.00 92.25 115 TYR A O 1
ATOM 957 N N . ALA A 1 116 ? 0.112 6.516 -8.193 1.00 92.62 116 ALA A N 1
ATOM 958 C CA . ALA A 1 116 ? -1.212 6.856 -8.719 1.00 92.62 116 ALA A CA 1
ATOM 959 C C . ALA A 1 116 ? -1.500 8.360 -8.602 1.00 92.62 116 ALA A C 1
ATOM 961 O O . ALA A 1 116 ? -2.090 8.973 -9.496 1.00 92.62 116 ALA A O 1
ATOM 962 N N . ARG A 1 117 ? -1.060 8.985 -7.502 1.00 89.25 117 ARG A N 1
ATOM 963 C CA . ARG A 1 117 ? -1.222 10.424 -7.287 1.00 89.25 117 ARG A CA 1
ATOM 964 C C . ARG A 1 117 ? -0.316 11.255 -8.192 1.00 89.25 117 ARG A C 1
ATOM 966 O O . ARG A 1 117 ? -0.780 12.266 -8.719 1.00 89.25 117 ARG A O 1
ATOM 973 N N . ALA A 1 118 ? 0.945 10.866 -8.352 1.00 88.31 118 ALA A N 1
ATOM 974 C CA . ALA A 1 118 ? 1.930 11.613 -9.126 1.00 88.31 118 ALA A CA 1
ATOM 975 C C . ALA A 1 118 ? 1.642 11.556 -10.627 1.00 88.31 118 ALA A C 1
ATOM 977 O O . ALA A 1 118 ? 1.590 12.589 -11.288 1.00 88.31 118 ALA A O 1
ATOM 978 N N . PHE A 1 119 ? 1.424 10.352 -11.153 1.00 85.69 119 PHE A N 1
ATOM 979 C CA . PHE A 1 119 ? 1.370 10.100 -12.592 1.00 85.69 119 PHE A CA 1
ATOM 980 C C . PHE A 1 119 ? -0.055 10.078 -13.146 1.00 85.69 119 PHE A C 1
ATOM 982 O O . PHE A 1 119 ? -0.234 10.104 -14.359 1.00 85.69 119 PHE A O 1
ATOM 989 N N . LYS A 1 120 ? -1.079 10.050 -12.277 1.00 83.25 120 LYS A N 1
ATOM 990 C CA . LYS A 1 120 ? -2.498 9.900 -12.655 1.00 83.25 120 LYS A CA 1
ATOM 991 C C . LYS A 1 120 ? -2.776 8.654 -13.510 1.00 83.25 120 LYS A C 1
ATOM 993 O O . LYS A 1 120 ? -3.833 8.562 -14.128 1.00 83.25 120 LYS A O 1
ATOM 998 N N . GLU A 1 121 ? -1.853 7.697 -13.525 1.00 87.25 121 GLU A N 1
ATOM 999 C CA . GLU A 1 121 ? -2.030 6.410 -14.185 1.00 87.25 121 GLU A CA 1
ATOM 1000 C C . GLU A 1 121 ? -3.009 5.556 -13.365 1.00 87.25 121 GLU A C 1
ATOM 1002 O O . GLU A 1 121 ? -2.968 5.612 -12.127 1.00 87.25 121 GLU A O 1
ATOM 1007 N N . PRO A 1 122 ? -3.915 4.797 -14.006 1.00 91.69 122 PRO A N 1
ATOM 1008 C CA . PRO A 1 122 ? -4.785 3.875 -13.292 1.00 91.69 122 PRO A CA 1
ATOM 1009 C C . PRO A 1 122 ? -3.959 2.791 -12.600 1.00 91.69 122 PRO A C 1
ATOM 1011 O O . PRO A 1 122 ? -3.155 2.119 -13.236 1.00 91.69 122 PRO A O 1
ATOM 1014 N N . ILE A 1 123 ? -4.197 2.587 -11.311 1.00 96.88 123 ILE A N 1
ATOM 1015 C CA . ILE A 1 123 ? -3.663 1.467 -10.544 1.00 96.88 123 ILE A CA 1
ATOM 1016 C C . ILE A 1 123 ? -4.833 0.615 -10.086 1.00 96.88 123 ILE A C 1
ATOM 1018 O O . ILE A 1 123 ? -5.769 1.112 -9.459 1.00 96.88 123 ILE A O 1
ATOM 1022 N N . ASN A 1 124 ? -4.768 -0.677 -10.389 1.00 96.75 124 ASN A N 1
ATOM 1023 C CA . ASN A 1 124 ? -5.800 -1.625 -10.001 1.00 96.75 124 ASN A CA 1
ATOM 1024 C C . ASN A 1 124 ? -5.266 -2.612 -8.971 1.00 96.75 124 ASN A C 1
ATOM 1026 O O . ASN A 1 124 ? -4.086 -2.963 -8.954 1.00 96.75 124 ASN A O 1
ATOM 1030 N N . ILE A 1 125 ? -6.180 -3.060 -8.122 1.00 97.19 125 ILE A N 1
ATOM 1031 C CA . ILE A 1 125 ? -5.982 -4.119 -7.149 1.00 97.19 125 ILE A CA 1
ATOM 1032 C C . ILE A 1 125 ? -6.877 -5.275 -7.574 1.00 97.19 125 ILE A C 1
ATOM 1034 O O . ILE A 1 125 ? -8.096 -5.119 -7.658 1.00 97.19 125 ILE A O 1
ATOM 1038 N N . TRP A 1 126 ? -6.277 -6.424 -7.847 1.00 95.38 126 TRP A N 1
ATOM 1039 C CA . TRP A 1 126 ? -6.974 -7.674 -8.112 1.00 95.38 126 TRP A CA 1
ATOM 1040 C C . TRP A 1 126 ? -6.945 -8.537 -6.863 1.00 95.38 126 TRP A C 1
ATOM 1042 O O . TRP A 1 126 ? -5.877 -8.783 -6.305 1.00 95.38 126 TRP A O 1
ATOM 1052 N N . VAL A 1 127 ? -8.118 -8.990 -6.430 1.00 95.62 127 VAL A N 1
ATOM 1053 C CA . VAL A 1 127 ? -8.263 -9.915 -5.305 1.00 95.62 127 VAL A CA 1
ATOM 1054 C C . VAL A 1 127 ? -8.962 -11.176 -5.785 1.00 95.62 127 VAL A C 1
ATOM 1056 O O . VAL A 1 127 ? -10.092 -11.124 -6.272 1.00 95.62 127 VAL A O 1
ATOM 1059 N N . PHE A 1 128 ? -8.275 -12.304 -5.661 1.00 93.69 128 PHE A N 1
ATOM 1060 C CA . PHE A 1 128 ? -8.763 -13.613 -6.078 1.00 93.69 128 PHE A CA 1
ATOM 1061 C C . PHE A 1 128 ? -9.602 -14.273 -4.976 1.00 93.69 128 PHE A C 1
ATOM 1063 O O . PHE A 1 128 ? -9.597 -13.853 -3.815 1.00 93.69 128 PHE A O 1
ATOM 1070 N N . GLN A 1 129 ? -10.340 -15.325 -5.332 1.00 90.88 129 GLN A N 1
ATOM 1071 C CA . GLN A 1 129 ? -11.284 -15.995 -4.432 1.00 90.88 129 GLN A CA 1
ATOM 1072 C C . GLN A 1 129 ? -10.619 -16.596 -3.182 1.00 90.88 129 GLN A C 1
ATOM 1074 O O . GLN A 1 129 ? -11.262 -16.708 -2.134 1.00 90.88 129 GLN A O 1
ATOM 1079 N N . GLU A 1 130 ? -9.349 -16.977 -3.277 1.00 92.19 130 GLU A N 1
ATOM 1080 C CA . GLU A 1 130 ? -8.503 -17.485 -2.198 1.00 92.19 130 GLU A CA 1
ATOM 1081 C C . GLU A 1 130 ? -7.939 -16.382 -1.284 1.00 92.19 130 GLU A C 1
ATOM 1083 O O . GLU A 1 130 ? -7.326 -16.684 -0.265 1.00 92.19 130 GLU A O 1
ATOM 1088 N N . GLY A 1 131 ? -8.153 -15.106 -1.619 1.00 94.00 131 GLY A N 1
ATOM 1089 C CA . GLY A 1 131 ? -7.620 -13.960 -0.879 1.00 94.00 131 GLY A CA 1
ATOM 1090 C C . GLY A 1 131 ? -6.261 -13.464 -1.367 1.00 94.00 131 GLY A C 1
ATOM 1091 O O . GLY A 1 131 ? -5.776 -12.453 -0.865 1.00 94.00 131 GLY A O 1
ATOM 1092 N N . ALA A 1 132 ? -5.652 -14.124 -2.359 1.00 93.62 132 ALA A N 1
ATOM 1093 C CA . ALA A 1 132 ? -4.460 -13.604 -3.019 1.00 93.62 132 ALA A CA 1
ATOM 1094 C C . ALA A 1 132 ? -4.752 -12.211 -3.597 1.00 93.62 132 ALA A C 1
ATOM 1096 O O . ALA A 1 132 ? -5.805 -11.988 -4.198 1.00 93.62 132 ALA A O 1
ATOM 1097 N N . LEU A 1 133 ? -3.820 -11.281 -3.399 1.00 94.50 133 LEU A N 1
ATOM 1098 C CA . LEU A 1 133 ? -3.920 -9.905 -3.869 1.00 94.50 133 LEU A CA 1
ATOM 1099 C C . LEU A 1 133 ? -2.750 -9.595 -4.793 1.00 94.50 133 LEU A C 1
ATOM 1101 O O . LEU A 1 133 ? -1.611 -9.951 -4.500 1.00 94.50 133 LEU A O 1
ATOM 1105 N N . VAL A 1 134 ? -3.033 -8.879 -5.877 1.00 94.00 134 VAL A N 1
ATOM 1106 C CA . VAL A 1 134 ? -2.025 -8.235 -6.719 1.00 94.00 134 VAL A CA 1
ATOM 1107 C C . VAL A 1 134 ? -2.427 -6.784 -6.924 1.00 94.00 134 VAL A C 1
ATOM 1109 O O . VAL A 1 134 ? -3.600 -6.477 -7.109 1.00 94.00 134 VAL A O 1
ATOM 1112 N N . ILE A 1 135 ? -1.456 -5.882 -6.885 1.00 96.19 135 ILE A N 1
ATOM 1113 C CA . ILE A 1 135 ? -1.632 -4.460 -7.174 1.00 96.19 135 ILE A CA 1
ATOM 1114 C C . ILE A 1 135 ? -0.647 -4.068 -8.269 1.00 96.19 135 ILE A C 1
ATOM 1116 O O . ILE A 1 135 ? 0.497 -4.519 -8.250 1.00 96.19 135 ILE A O 1
ATOM 1120 N N . GLY A 1 136 ? -1.090 -3.263 -9.231 1.00 95.50 136 GLY A N 1
ATOM 1121 C CA . GLY A 1 136 ? -0.219 -2.833 -10.317 1.00 95.50 136 GLY A CA 1
ATOM 1122 C C . GLY A 1 136 ? -0.883 -1.942 -11.355 1.00 95.50 136 GLY A C 1
ATOM 1123 O O . GLY A 1 136 ? -2.093 -1.695 -11.335 1.00 95.50 136 GLY A O 1
ATOM 1124 N N . ARG A 1 137 ? -0.055 -1.469 -12.284 1.00 94.31 137 ARG A N 1
ATOM 1125 C CA . ARG A 1 137 ? -0.459 -0.787 -13.517 1.00 94.31 137 ARG A CA 1
ATOM 1126 C C . ARG A 1 137 ? -1.116 -1.775 -14.489 1.00 94.31 137 ARG A C 1
ATOM 1128 O O . ARG A 1 137 ? -0.867 -2.980 -14.401 1.00 94.31 137 ARG A O 1
ATOM 1135 N N . PRO A 1 138 ? -1.889 -1.304 -15.484 1.00 91.44 138 PRO A N 1
ATOM 1136 C CA . PRO A 1 138 ? -2.503 -2.176 -16.481 1.00 91.44 138 PRO A CA 1
ATOM 1137 C C . PRO A 1 138 ? -1.491 -3.035 -17.244 1.00 91.44 138 PRO A C 1
ATOM 1139 O O . PRO A 1 138 ? -1.787 -4.182 -17.561 1.00 91.44 138 PRO A O 1
ATOM 1142 N N . SER A 1 139 ? -0.294 -2.508 -17.514 1.00 88.75 139 SER A N 1
ATOM 1143 C CA . SER A 1 139 ? 0.791 -3.250 -18.167 1.00 88.75 139 SER A CA 1
ATOM 1144 C C . SER A 1 139 ? 1.302 -4.409 -17.304 1.00 88.75 139 SER A C 1
ATOM 1146 O O . SER A 1 139 ? 1.432 -5.527 -17.799 1.00 88.75 139 SER A O 1
ATOM 1148 N N . GLU A 1 140 ? 1.519 -4.166 -16.010 1.00 89.69 140 GLU A N 1
ATOM 1149 C CA . GLU A 1 140 ? 1.977 -5.167 -15.036 1.00 89.69 140 GLU A CA 1
ATOM 1150 C C . GLU A 1 140 ? 0.936 -6.271 -14.841 1.00 89.69 140 GLU A C 1
ATOM 1152 O O . GLU A 1 140 ? 1.243 -7.461 -14.927 1.00 89.69 140 GLU A O 1
ATOM 1157 N N . LEU A 1 141 ? -0.321 -5.873 -14.631 1.00 91.00 141 LEU A N 1
ATOM 1158 C CA . LEU A 1 141 ? -1.431 -6.800 -14.439 1.00 91.00 141 LEU A CA 1
ATOM 1159 C C . LEU A 1 141 ? -1.744 -7.575 -15.722 1.00 91.00 141 LEU A C 1
ATOM 1161 O O . LEU A 1 141 ? -2.014 -8.770 -15.669 1.00 91.00 141 LEU A O 1
ATOM 1165 N N . GLY A 1 142 ? -1.649 -6.928 -16.886 1.00 88.25 142 GLY A N 1
ATOM 1166 C CA . GLY A 1 142 ? -1.821 -7.573 -18.184 1.00 88.25 142 GLY A CA 1
ATOM 1167 C C . GLY A 1 142 ? -0.735 -8.607 -18.485 1.00 88.25 142 GLY A C 1
ATOM 1168 O O . GLY A 1 142 ? -1.037 -9.657 -19.052 1.00 88.25 142 GLY A O 1
ATOM 1169 N N . ALA A 1 143 ? 0.516 -8.353 -18.088 1.00 85.88 143 ALA A N 1
ATOM 1170 C CA . ALA A 1 143 ? 1.599 -9.327 -18.202 1.00 85.88 143 ALA A CA 1
ATOM 1171 C C . ALA A 1 143 ? 1.362 -10.540 -17.290 1.00 85.88 143 ALA A C 1
ATOM 1173 O O . ALA A 1 143 ? 1.449 -11.675 -17.757 1.00 85.88 143 ALA A O 1
ATOM 1174 N N . LEU A 1 144 ? 0.976 -10.305 -16.031 1.00 82.88 144 LEU A N 1
ATOM 1175 C CA . LEU A 1 144 ? 0.619 -11.375 -15.099 1.00 82.88 144 LEU A CA 1
ATOM 1176 C C . LEU A 1 144 ? -0.557 -12.210 -15.623 1.00 82.88 144 LEU A C 1
ATOM 1178 O O . LEU A 1 144 ? -0.500 -13.435 -15.623 1.00 82.88 144 LEU A O 1
ATOM 1182 N N . TYR A 1 145 ? -1.601 -11.548 -16.119 1.00 81.62 145 TYR A N 1
ATOM 1183 C CA . TYR A 1 145 ? -2.792 -12.201 -16.657 1.00 81.62 145 TYR A CA 1
ATOM 1184 C C . TYR A 1 145 ? -2.474 -13.136 -17.832 1.00 81.62 145 TYR A C 1
ATOM 1186 O O . TYR A 1 145 ? -3.040 -14.223 -17.937 1.00 81.62 145 TYR A O 1
ATOM 1194 N N . LYS A 1 146 ? -1.526 -12.740 -18.693 1.00 81.00 146 LYS A N 1
ATOM 1195 C CA . LYS A 1 146 ? -1.026 -13.579 -19.791 1.00 81.00 146 LYS A CA 1
ATOM 1196 C C . LYS A 1 146 ? -0.194 -14.768 -19.297 1.00 81.00 146 LYS A C 1
ATOM 1198 O O . LYS A 1 146 ? -0.258 -15.823 -19.917 1.00 81.00 146 LYS A O 1
ATOM 1203 N N . GLN A 1 147 ? 0.576 -14.604 -18.219 1.00 77.44 147 GLN A N 1
ATOM 1204 C CA . GLN A 1 147 ? 1.448 -15.650 -17.664 1.00 77.44 147 GLN A CA 1
ATOM 1205 C C . GLN A 1 147 ? 0.677 -16.726 -16.888 1.00 77.44 147 GLN A C 1
ATOM 1207 O O . GLN A 1 147 ? 0.936 -17.909 -17.070 1.00 77.44 147 GLN A O 1
ATOM 1212 N N . GLU A 1 148 ? -0.285 -16.325 -16.056 1.00 72.50 148 GLU A N 1
ATOM 1213 C CA . GLU A 1 148 ? -1.060 -17.227 -15.185 1.00 72.50 148 GLU A CA 1
ATOM 1214 C C . GLU A 1 148 ? -2.205 -17.949 -15.920 1.00 72.50 148 GLU A C 1
ATOM 1216 O O . GLU A 1 148 ? -2.924 -18.753 -15.331 1.00 72.50 148 GLU A O 1
ATOM 1221 N N . GLY A 1 149 ? -2.391 -17.661 -17.213 1.00 60.84 149 GLY A N 1
ATOM 1222 C CA . GLY A 1 149 ? -3.300 -18.390 -18.088 1.00 60.84 149 GLY A CA 1
ATOM 1223 C C . GLY A 1 149 ? -4.763 -18.337 -17.648 1.00 60.84 149 GLY A C 1
ATOM 1224 O O . GLY A 1 149 ? -5.305 -19.370 -17.290 1.00 60.84 149 GLY A O 1
ATOM 1225 N N . PHE A 1 150 ? -5.405 -17.160 -17.710 1.00 60.31 150 PHE A N 1
ATOM 1226 C CA . PHE A 1 150 ? -6.868 -16.916 -17.796 1.00 60.31 150 PHE A CA 1
ATOM 1227 C C . PHE A 1 150 ? -7.840 -17.647 -16.829 1.00 60.31 150 PHE A C 1
ATOM 1229 O O . PHE A 1 150 ? -9.046 -17.422 -16.910 1.00 60.31 150 PHE A O 1
ATOM 1236 N N . ALA A 1 151 ? -7.385 -18.492 -15.905 1.00 67.31 151 ALA A N 1
ATOM 1237 C CA . ALA A 1 151 ? -8.240 -19.496 -15.267 1.00 67.31 151 ALA A CA 1
ATOM 1238 C C . ALA A 1 151 ? -8.897 -19.044 -13.956 1.00 67.31 151 ALA A C 1
ATOM 1240 O O . ALA A 1 151 ? -9.699 -19.786 -13.390 1.00 67.31 151 ALA A O 1
ATOM 1241 N N . ARG A 1 152 ? -8.561 -17.857 -13.436 1.00 77.69 152 ARG A N 1
ATOM 1242 C CA . ARG A 1 152 ? -9.033 -17.406 -12.119 1.00 77.69 152 ARG A CA 1
ATOM 1243 C C . ARG A 1 152 ? -9.879 -16.149 -12.216 1.00 77.69 152 ARG A C 1
ATOM 1245 O O . ARG A 1 152 ? -9.461 -15.144 -12.788 1.00 77.69 152 ARG A O 1
ATOM 1252 N N . SER A 1 153 ? -11.056 -16.200 -11.602 1.00 86.81 153 SER A N 1
ATOM 1253 C CA . SER A 1 153 ? -11.894 -15.026 -11.377 1.00 86.81 153 SER A CA 1
ATOM 1254 C C . SER A 1 153 ? -11.319 -14.168 -10.250 1.00 86.81 153 SER A C 1
ATOM 1256 O O . SER A 1 153 ? -10.815 -14.683 -9.251 1.00 86.81 153 SER A O 1
ATOM 1258 N N . PHE A 1 154 ? -11.428 -12.852 -10.398 1.00 92.00 154 PHE A N 1
ATOM 1259 C CA . PHE A 1 154 ? -10.977 -11.885 -9.405 1.00 92.00 154 PHE A CA 1
ATOM 1260 C C . PHE A 1 154 ? -11.939 -10.703 -9.316 1.00 92.00 154 PHE A C 1
ATOM 1262 O O . PHE A 1 154 ? -12.646 -10.371 -10.267 1.00 92.00 154 PHE A O 1
ATOM 1269 N N . ILE A 1 155 ? -11.926 -10.043 -8.162 1.00 93.75 155 ILE A N 1
ATOM 1270 C CA . ILE A 1 155 ? -12.514 -8.722 -7.965 1.00 93.75 155 ILE A CA 1
ATOM 1271 C C . ILE A 1 155 ? -11.445 -7.699 -8.346 1.00 93.75 155 ILE A C 1
ATOM 1273 O O . ILE A 1 155 ? -10.332 -7.756 -7.826 1.00 93.75 155 ILE A O 1
ATOM 1277 N N . SER A 1 156 ? -11.777 -6.761 -9.232 1.00 94.56 156 SER A N 1
ATOM 1278 C CA . SER A 1 156 ? -10.901 -5.637 -9.574 1.00 94.56 156 SER A CA 1
ATOM 1279 C C . SER A 1 156 ? -11.392 -4.365 -8.898 1.00 94.56 156 SER A C 1
ATOM 1281 O O . SER A 1 156 ? -12.548 -3.977 -9.059 1.00 94.56 156 SER A O 1
ATOM 1283 N N . LEU A 1 157 ? -10.504 -3.693 -8.173 1.00 96.38 157 LEU A N 1
ATOM 1284 C CA . LEU A 1 157 ? -10.762 -2.418 -7.512 1.00 96.38 157 LEU A CA 1
ATOM 1285 C C . LEU A 1 157 ? -9.799 -1.363 -8.051 1.00 96.38 157 LEU A C 1
ATOM 1287 O O . LEU A 1 157 ? -8.597 -1.605 -8.132 1.00 96.38 157 LEU A O 1
ATOM 1291 N N . ASN A 1 158 ? -10.319 -0.185 -8.388 1.00 95.44 158 ASN A N 1
ATOM 1292 C CA . ASN A 1 158 ? -9.511 0.945 -8.835 1.00 95.44 158 ASN A CA 1
ATOM 1293 C C . ASN A 1 158 ? -8.977 1.715 -7.617 1.00 95.44 158 ASN A C 1
ATOM 1295 O O . ASN A 1 158 ? -9.751 2.319 -6.865 1.00 95.44 158 ASN A O 1
ATOM 1299 N N . LEU A 1 159 ? -7.656 1.702 -7.412 1.00 96.81 159 LEU A N 1
ATOM 1300 C CA . LEU A 1 159 ? -7.022 2.423 -6.310 1.00 96.81 159 LEU A CA 1
ATOM 1301 C C . LEU A 1 159 ? -7.254 3.930 -6.448 1.00 96.81 159 LEU A C 1
ATOM 1303 O O . LEU A 1 159 ? -7.546 4.588 -5.455 1.00 96.81 159 LEU A O 1
ATOM 1307 N N . ASN A 1 160 ? -7.174 4.491 -7.655 1.00 94.62 160 ASN A N 1
ATOM 1308 C CA . ASN A 1 160 ? -7.324 5.929 -7.880 1.00 94.62 160 ASN A CA 1
ATOM 1309 C C . ASN A 1 160 ? -8.693 6.440 -7.408 1.00 94.62 160 ASN A C 1
ATOM 1311 O O . ASN A 1 160 ? -8.767 7.522 -6.819 1.00 94.62 160 ASN A O 1
ATOM 1315 N N . ASP A 1 161 ? -9.756 5.661 -7.622 1.00 93.25 161 ASP A N 1
ATOM 1316 C CA . ASP A 1 161 ? -11.106 6.002 -7.161 1.00 93.25 161 ASP A CA 1
ATOM 1317 C C . ASP A 1 161 ? -11.201 5.959 -5.633 1.00 93.25 161 ASP A C 1
ATOM 1319 O O . ASP A 1 161 ? -11.696 6.904 -5.016 1.00 93.25 161 ASP A O 1
ATOM 1323 N N . LEU A 1 162 ? -10.626 4.929 -5.005 1.00 93.25 162 LEU A N 1
ATOM 1324 C CA . LEU A 1 162 ? -10.552 4.821 -3.547 1.00 93.25 162 LEU A CA 1
ATOM 1325 C C . LEU A 1 162 ? -9.756 5.984 -2.925 1.00 93.25 162 LEU A C 1
ATOM 1327 O O . LEU A 1 162 ? -10.172 6.561 -1.919 1.00 93.25 162 LEU A O 1
ATOM 1331 N N . LEU A 1 163 ? -8.654 6.401 -3.554 1.00 93.31 163 LEU A N 1
ATOM 1332 C CA . LEU A 1 163 ? -7.894 7.579 -3.131 1.00 93.31 163 LEU A CA 1
ATOM 1333 C C . LEU A 1 163 ? -8.709 8.863 -3.271 1.00 93.31 163 LEU A C 1
ATOM 1335 O O . LEU A 1 163 ? -8.676 9.712 -2.384 1.00 93.31 163 LEU A O 1
ATOM 1339 N N . LYS A 1 164 ? -9.449 9.019 -4.371 1.00 90.88 164 LYS A N 1
ATOM 1340 C CA . LYS A 1 164 ? -10.304 10.186 -4.612 1.00 90.88 164 LYS A CA 1
ATOM 1341 C C . LYS A 1 164 ? -11.425 10.292 -3.577 1.00 90.88 164 LYS A C 1
ATOM 1343 O O . LYS A 1 164 ? -11.740 11.404 -3.160 1.00 90.88 164 LYS A O 1
ATOM 1348 N N . GLU A 1 165 ? -12.020 9.173 -3.169 1.00 88.81 165 GLU A N 1
ATOM 1349 C CA . GLU A 1 165 ? -13.016 9.116 -2.090 1.00 88.81 165 GLU A CA 1
ATOM 1350 C C . GLU A 1 165 ? -12.398 9.548 -0.753 1.00 88.81 165 GLU A C 1
ATOM 1352 O O . GLU A 1 165 ? -12.894 10.476 -0.110 1.00 88.81 165 GLU A O 1
ATOM 1357 N N . LEU A 1 166 ? -11.264 8.953 -0.383 1.00 90.25 166 LEU A N 1
ATOM 1358 C CA . LEU A 1 166 ? -10.570 9.242 0.872 1.00 90.25 166 LEU A CA 1
ATOM 1359 C C . LEU A 1 166 ? -10.071 10.687 0.975 1.00 90.25 166 LEU A C 1
ATOM 1361 O O . LEU A 1 166 ? -10.208 11.316 2.022 1.00 90.25 166 LEU A O 1
ATOM 1365 N N . LEU A 1 167 ? -9.544 11.250 -0.112 1.00 89.06 167 LEU A N 1
ATOM 1366 C CA . LEU A 1 167 ? -9.053 12.632 -0.150 1.00 89.06 167 LEU A CA 1
ATOM 1367 C C . LEU A 1 167 ? -10.153 13.680 0.064 1.00 89.06 167 LEU A C 1
ATOM 1369 O O . LEU A 1 167 ? -9.850 14.802 0.460 1.00 89.06 167 LEU A O 1
ATOM 1373 N N . LYS A 1 168 ? -11.422 13.341 -0.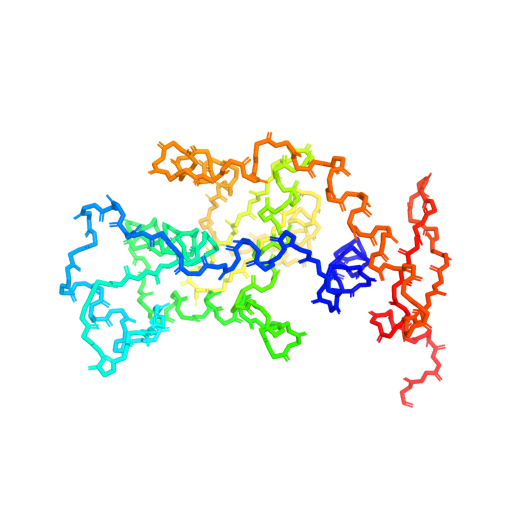194 1.00 86.19 168 LYS A N 1
ATOM 1374 C CA . LYS A 1 168 ? -12.560 14.218 0.127 1.00 86.19 168 LYS A CA 1
ATOM 1375 C C . LYS A 1 168 ? -12.913 14.189 1.612 1.00 86.19 168 LYS A C 1
ATOM 1377 O O . LYS A 1 168 ? -13.481 15.150 2.116 1.00 86.19 168 LYS A O 1
ATOM 1382 N N . GLN A 1 169 ? -12.619 13.082 2.288 1.00 84.62 169 GLN A N 1
ATOM 1383 C CA . GLN A 1 169 ? -12.975 12.852 3.689 1.00 84.62 169 GLN A CA 1
ATOM 1384 C C . GLN A 1 169 ? -11.866 13.287 4.649 1.00 84.62 169 GLN A C 1
ATOM 1386 O O . GLN A 1 169 ? -12.132 13.582 5.812 1.00 84.62 169 GLN A O 1
ATOM 1391 N N . VAL A 1 170 ? -10.621 13.299 4.173 1.00 85.69 170 VAL A N 1
ATOM 1392 C CA . VAL A 1 170 ? -9.432 13.515 4.991 1.00 85.69 170 VAL A CA 1
ATOM 1393 C C . VAL A 1 170 ? -8.623 14.680 4.438 1.00 85.69 170 VAL A C 1
ATOM 1395 O O . VAL A 1 170 ? -8.320 14.733 3.248 1.00 85.69 170 VAL A O 1
ATOM 1398 N N . GLN A 1 171 ? -8.196 15.586 5.318 1.00 79.69 171 GLN A N 1
ATOM 1399 C CA . GLN A 1 171 ? -7.268 16.659 4.965 1.00 79.69 171 GLN A CA 1
ATOM 1400 C C . GLN A 1 171 ? -5.849 16.094 4.749 1.00 79.69 171 GLN A C 1
ATOM 1402 O O . GLN A 1 171 ? -5.011 16.079 5.651 1.00 79.69 171 GLN A O 1
ATOM 1407 N N . ALA A 1 172 ? -5.598 15.567 3.549 1.00 81.56 172 ALA A N 1
ATOM 1408 C CA . ALA A 1 172 ? -4.307 15.038 3.106 1.00 81.56 172 ALA A CA 1
ATOM 1409 C C . ALA A 1 172 ? -3.711 15.914 1.990 1.00 81.56 172 ALA A C 1
ATOM 1411 O O . ALA A 1 172 ? -3.502 15.482 0.856 1.00 81.56 172 ALA A O 1
ATOM 1412 N N . ASP A 1 173 ? -3.447 17.179 2.325 1.00 79.62 173 ASP A N 1
ATOM 1413 C CA . ASP A 1 173 ? -2.994 18.207 1.376 1.00 79.62 173 ASP A CA 1
ATOM 1414 C C . ASP A 1 173 ? -1.643 17.867 0.721 1.00 79.62 173 ASP A C 1
ATOM 1416 O O . ASP A 1 173 ? -1.421 18.195 -0.442 1.00 79.62 173 ASP A O 1
ATOM 1420 N N . TYR A 1 174 ? -0.802 17.095 1.416 1.00 78.25 174 TYR A N 1
ATOM 1421 C CA . TYR A 1 174 ? 0.472 16.556 0.920 1.00 78.25 174 TYR A CA 1
ATOM 1422 C C . TYR A 1 174 ? 0.323 15.587 -0.272 1.00 78.25 174 TYR A C 1
ATOM 1424 O O . TYR A 1 174 ? 1.302 15.250 -0.924 1.00 78.25 174 TYR A O 1
ATOM 1432 N N . LEU A 1 175 ? -0.899 15.145 -0.598 1.00 81.44 175 LEU A N 1
ATOM 1433 C CA . LEU A 1 175 ? -1.194 14.334 -1.787 1.00 81.44 175 LEU A CA 1
ATOM 1434 C C . LEU A 1 175 ? -1.794 15.152 -2.946 1.00 81.44 175 LEU A C 1
ATOM 1436 O O . LEU A 1 175 ? -2.217 14.570 -3.955 1.00 81.44 175 LEU A O 1
ATOM 1440 N N . ARG A 1 176 ? -1.873 16.488 -2.832 1.00 72.94 176 ARG A N 1
ATOM 1441 C CA . ARG A 1 176 ? -2.478 17.358 -3.858 1.00 72.94 176 ARG A CA 1
ATOM 1442 C C . ARG A 1 176 ? -1.534 17.709 -5.014 1.00 72.94 176 ARG A C 1
ATOM 1444 O O . ARG A 1 176 ? -2.038 17.853 -6.125 1.00 72.94 176 ARG A O 1
ATOM 1451 N N . GLN A 1 177 ? -0.214 17.779 -4.807 1.00 67.69 177 GLN A N 1
ATOM 1452 C CA . GLN A 1 177 ? 0.771 18.076 -5.869 1.00 67.69 177 GLN A CA 1
ATOM 1453 C C . GLN A 1 177 ? 2.010 17.164 -5.801 1.00 67.69 177 GLN A C 1
ATOM 1455 O O . GLN A 1 177 ? 3.107 17.617 -5.499 1.00 67.69 177 GLN A O 1
ATOM 1460 N N . PRO A 1 178 ? 1.870 15.861 -6.079 1.00 70.62 178 PRO A N 1
ATOM 1461 C CA . PRO A 1 178 ? 2.872 14.906 -5.624 1.00 70.62 178 PRO A CA 1
ATOM 1462 C C . PRO A 1 178 ? 4.075 14.775 -6.559 1.00 70.62 178 PRO A C 1
ATOM 1464 O O . PRO A 1 178 ? 5.152 14.451 -6.092 1.00 70.62 178 PRO A O 1
ATOM 1467 N N . MET A 1 179 ? 3.936 14.975 -7.873 1.00 80.75 179 MET A N 1
ATOM 1468 C CA . MET A 1 179 ? 4.957 14.502 -8.821 1.00 80.75 179 MET A CA 1
ATOM 1469 C C . MET A 1 179 ? 6.314 15.204 -8.687 1.00 80.75 179 MET A C 1
ATOM 1471 O O . MET A 1 179 ? 7.323 14.519 -8.536 1.00 80.75 179 MET A O 1
ATOM 1475 N N . SER A 1 180 ? 6.356 16.538 -8.743 1.00 83.94 180 SER A N 1
ATOM 1476 C CA . SER A 1 180 ? 7.615 17.292 -8.648 1.00 83.94 180 SER A CA 1
ATOM 1477 C C . SER A 1 180 ? 8.276 17.097 -7.287 1.00 83.94 180 SER A C 1
ATOM 1479 O O . SER A 1 180 ? 9.464 16.797 -7.226 1.00 83.94 180 SER A O 1
ATOM 1481 N N . GLU A 1 181 ? 7.487 17.166 -6.214 1.00 85.06 181 GLU A N 1
ATOM 1482 C CA . GLU A 1 181 ? 7.955 16.939 -4.847 1.00 85.06 181 GLU A CA 1
ATOM 1483 C C . GLU A 1 181 ? 8.491 15.510 -4.661 1.00 85.06 181 GLU A C 1
ATOM 1485 O O . GLU A 1 181 ? 9.540 15.316 -4.048 1.00 85.06 181 GLU A O 1
ATOM 1490 N N . ILE A 1 182 ? 7.824 14.504 -5.241 1.00 86.31 182 ILE A N 1
ATOM 1491 C CA . ILE A 1 182 ? 8.290 13.117 -5.185 1.00 86.31 182 ILE A CA 1
ATOM 1492 C C . ILE A 1 182 ? 9.613 12.960 -5.924 1.00 86.31 182 ILE A C 1
ATOM 1494 O O . ILE A 1 182 ? 10.531 12.333 -5.399 1.00 86.31 182 ILE A O 1
ATOM 1498 N N . ILE A 1 183 ? 9.724 13.513 -7.134 1.00 86.62 183 ILE A N 1
ATOM 1499 C CA . ILE A 1 183 ? 10.949 13.423 -7.933 1.00 86.62 183 ILE A CA 1
ATOM 1500 C C . ILE A 1 183 ? 12.110 14.104 -7.202 1.00 86.62 183 ILE A C 1
ATOM 1502 O O . ILE A 1 183 ? 13.184 13.511 -7.100 1.00 86.62 183 ILE A O 1
ATOM 1506 N N . GLU A 1 184 ? 11.893 15.301 -6.654 1.00 88.19 184 GLU A N 1
ATOM 1507 C CA . GLU A 1 184 ? 12.908 16.056 -5.914 1.00 88.19 184 GLU A CA 1
ATOM 1508 C C . GLU A 1 184 ? 13.370 15.306 -4.660 1.00 88.19 184 GLU A C 1
ATOM 1510 O O . GLU A 1 184 ? 14.568 15.104 -4.455 1.00 88.19 184 GLU A O 1
ATOM 1515 N N . GLN A 1 185 ? 12.433 14.829 -3.838 1.00 88.62 185 GLN A N 1
ATOM 1516 C CA . GLN A 1 185 ? 12.773 14.097 -2.620 1.00 88.62 185 GLN A CA 1
ATOM 1517 C C . GLN A 1 185 ? 13.452 12.750 -2.925 1.00 88.62 185 GLN A C 1
ATOM 1519 O O . GLN A 1 185 ? 14.361 12.357 -2.197 1.00 88.62 185 GLN A O 1
ATOM 1524 N N . LEU A 1 186 ? 13.075 12.058 -4.011 1.00 87.75 186 LEU A N 1
ATOM 1525 C CA . LEU A 1 186 ? 13.746 10.825 -4.438 1.00 87.75 186 LEU A CA 1
ATOM 1526 C C . LEU A 1 186 ? 15.171 11.120 -4.909 1.00 87.75 186 LEU A C 1
ATOM 1528 O O . LEU A 1 186 ? 16.092 10.383 -4.564 1.00 87.75 186 LEU A O 1
ATOM 1532 N N . ALA A 1 187 ? 15.364 12.196 -5.676 1.00 88.75 187 ALA A N 1
ATOM 1533 C CA . ALA A 1 187 ? 16.685 12.624 -6.125 1.00 88.75 187 ALA A CA 1
ATOM 1534 C C . ALA A 1 187 ? 17.587 12.982 -4.937 1.00 88.75 187 ALA A C 1
ATOM 1536 O O . ALA A 1 187 ? 18.740 12.553 -4.899 1.00 88.75 187 ALA A O 1
ATOM 1537 N N . LYS A 1 188 ? 17.046 13.698 -3.942 1.00 90.62 188 LYS A N 1
ATOM 1538 C CA . LYS A 1 188 ? 17.752 14.036 -2.702 1.00 90.62 188 LYS A CA 1
ATOM 1539 C C . LYS A 1 188 ? 18.134 12.789 -1.905 1.00 90.62 188 LYS A C 1
ATOM 1541 O O . LYS A 1 188 ? 19.279 12.681 -1.485 1.00 90.62 188 LYS A O 1
ATOM 1546 N N . ALA A 1 189 ? 17.212 11.843 -1.733 1.00 90.19 189 ALA A N 1
ATOM 1547 C CA . ALA A 1 189 ? 17.488 10.605 -1.008 1.00 90.19 189 ALA A CA 1
ATOM 1548 C C . ALA A 1 189 ? 18.578 9.769 -1.703 1.00 90.19 189 ALA A C 1
ATOM 1550 O O . ALA A 1 189 ? 19.501 9.296 -1.055 1.00 90.19 189 ALA A O 1
ATOM 1551 N N . LEU A 1 190 ? 18.543 9.665 -3.035 1.00 90.06 190 LEU A N 1
ATOM 1552 C CA . LEU A 1 190 ? 19.576 8.979 -3.827 1.00 90.06 190 LEU A CA 1
ATOM 1553 C C . LEU A 1 190 ? 20.910 9.742 -3.916 1.00 90.06 190 LEU A C 1
ATOM 1555 O O . LEU A 1 190 ? 21.863 9.235 -4.511 1.00 90.06 190 LEU A O 1
ATOM 1559 N N . ALA A 1 191 ? 20.985 10.978 -3.425 1.00 90.19 191 ALA A N 1
ATOM 1560 C CA . ALA A 1 191 ? 22.217 11.761 -3.362 1.00 90.19 191 ALA A CA 1
ATOM 1561 C C . ALA A 1 191 ? 22.956 11.607 -2.023 1.00 90.19 191 ALA A C 1
ATOM 1563 O O . ALA A 1 191 ? 24.069 12.116 -1.905 1.00 90.19 191 ALA A O 1
ATOM 1564 N N . ASP A 1 192 ? 22.367 10.916 -1.040 1.00 89.06 192 ASP A N 1
ATOM 1565 C CA . ASP A 1 192 ? 23.016 10.642 0.239 1.00 89.06 192 ASP A CA 1
ATOM 1566 C C . ASP A 1 192 ? 24.330 9.858 0.019 1.00 89.06 192 ASP A C 1
ATOM 1568 O O . ASP A 1 192 ? 24.299 8.793 -0.607 1.00 89.06 192 ASP A O 1
ATOM 1572 N N . PRO A 1 193 ? 25.484 10.346 0.521 1.00 87.94 193 PRO A N 1
ATOM 1573 C CA . PRO A 1 193 ? 26.773 9.673 0.359 1.00 87.94 193 PRO A CA 1
ATOM 1574 C C . PRO A 1 193 ? 26.834 8.253 0.938 1.00 87.94 193 PRO A C 1
ATOM 1576 O O . PRO A 1 193 ? 27.692 7.471 0.534 1.00 87.94 193 PRO A O 1
ATOM 1579 N N . SER A 1 194 ? 25.952 7.912 1.883 1.00 88.62 194 SER A N 1
ATOM 1580 C CA . SER A 1 194 ? 25.855 6.568 2.464 1.00 88.62 194 SER A CA 1
ATOM 1581 C C . SER A 1 194 ? 25.162 5.555 1.545 1.00 88.62 194 SER A C 1
ATOM 1583 O O . SER A 1 194 ? 25.245 4.351 1.790 1.00 88.62 194 SER A O 1
ATOM 1585 N N . ILE A 1 195 ? 24.504 6.012 0.474 1.00 88.25 195 ILE A N 1
ATOM 1586 C CA . ILE A 1 195 ? 23.765 5.161 -0.457 1.00 88.25 195 ILE A CA 1
ATOM 1587 C C . ILE A 1 195 ? 24.602 4.911 -1.712 1.00 88.25 195 ILE A C 1
ATOM 1589 O O . ILE A 1 195 ? 24.907 5.818 -2.487 1.00 88.25 195 ILE A O 1
ATOM 1593 N N . THR A 1 196 ? 24.927 3.644 -1.972 1.00 90.31 196 THR A N 1
ATOM 1594 C CA . THR A 1 196 ? 25.565 3.244 -3.232 1.00 90.31 196 THR A CA 1
ATOM 1595 C C . THR A 1 196 ? 24.541 3.251 -4.366 1.00 90.31 196 THR A C 1
ATOM 1597 O O . THR A 1 196 ? 23.465 2.661 -4.251 1.00 90.31 196 THR A O 1
ATOM 1600 N N . THR A 1 197 ? 24.871 3.915 -5.476 1.00 91.94 197 THR A N 1
ATOM 1601 C CA . THR A 1 197 ? 23.943 4.094 -6.599 1.00 91.94 197 THR A CA 1
ATOM 1602 C C . THR A 1 197 ? 24.586 3.838 -7.955 1.00 91.94 197 THR A C 1
ATOM 1604 O O . THR A 1 197 ? 25.778 4.068 -8.130 1.00 91.94 197 THR A O 1
ATOM 1607 N N . GLU A 1 198 ? 23.769 3.419 -8.920 1.00 90.31 198 GLU A N 1
ATOM 1608 C CA . GLU A 1 198 ? 24.143 3.254 -10.330 1.00 90.31 198 GLU A CA 1
ATOM 1609 C C . GLU A 1 198 ? 23.122 3.929 -11.250 1.00 90.31 198 GLU A C 1
ATOM 1611 O O . GLU A 1 198 ? 21.981 4.196 -10.858 1.00 90.31 198 GLU A O 1
ATOM 1616 N N . GLN A 1 199 ? 23.552 4.219 -12.481 1.00 90.25 199 GLN A N 1
ATOM 1617 C C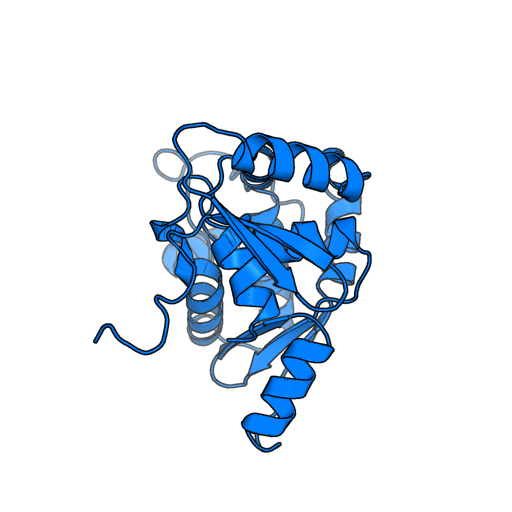A . GLN A 1 199 ? 22.674 4.644 -13.568 1.00 90.25 199 GLN A CA 1
ATOM 1618 C C . GLN A 1 199 ? 22.201 3.411 -14.333 1.00 90.25 199 GLN A C 1
ATOM 1620 O O . GLN A 1 199 ? 23.009 2.686 -14.907 1.00 90.25 199 GLN A O 1
ATOM 1625 N N . VAL A 1 200 ? 20.890 3.201 -14.372 1.00 86.56 200 VAL A N 1
ATOM 1626 C CA . VAL A 1 200 ? 20.256 2.120 -15.127 1.00 86.56 200 VAL A CA 1
ATOM 1627 C C . VAL A 1 200 ? 19.453 2.729 -16.267 1.00 86.56 200 VAL A C 1
ATOM 1629 O O . VAL A 1 200 ? 18.684 3.667 -16.058 1.00 86.56 200 VAL A O 1
ATOM 1632 N N . GLN A 1 201 ? 19.623 2.186 -17.473 1.00 84.50 201 GLN A N 1
ATOM 1633 C CA . GLN A 1 201 ? 18.737 2.494 -18.591 1.00 84.50 201 GLN A CA 1
ATOM 1634 C C . GLN A 1 201 ? 17.457 1.678 -18.438 1.00 84.50 201 GLN A C 1
ATOM 1636 O O . GLN A 1 201 ? 17.494 0.447 -18.402 1.00 84.50 201 GLN A O 1
ATOM 1641 N N . TRP A 1 202 ? 16.326 2.364 -18.330 1.00 77.88 202 TRP A N 1
ATOM 1642 C CA . TRP A 1 202 ? 15.012 1.745 -18.315 1.00 77.88 202 TRP A CA 1
ATOM 1643 C C . TRP A 1 202 ? 14.131 2.433 -19.352 1.00 77.88 202 TRP A C 1
ATOM 1645 O O . TRP A 1 202 ? 13.763 3.597 -19.183 1.00 77.88 202 TRP A O 1
ATOM 1655 N N . GLN A 1 203 ? 13.785 1.703 -20.417 1.00 79.44 203 GLN A N 1
ATOM 1656 C CA . GLN A 1 203 ? 13.161 2.281 -21.614 1.00 79.44 203 GLN A CA 1
ATOM 1657 C C . GLN A 1 203 ? 14.019 3.454 -22.134 1.00 79.44 203 GLN A C 1
ATOM 1659 O O . GLN A 1 203 ? 15.236 3.313 -22.222 1.00 79.44 203 GLN A O 1
ATOM 1664 N N . ASP A 1 204 ? 13.412 4.607 -22.421 1.00 81.94 204 ASP A N 1
ATOM 1665 C CA . ASP A 1 204 ? 14.097 5.806 -22.922 1.00 81.94 204 ASP A CA 1
ATOM 1666 C C . ASP A 1 204 ? 14.593 6.734 -21.792 1.00 81.94 204 ASP A C 1
ATOM 1668 O O . ASP A 1 204 ? 14.827 7.925 -22.007 1.00 81.94 204 ASP A O 1
ATOM 1672 N N . GLN A 1 205 ? 14.700 6.225 -20.556 1.00 80.62 205 GLN A N 1
ATOM 1673 C CA . GLN A 1 205 ? 15.063 7.013 -19.376 1.00 80.62 205 GLN A CA 1
ATOM 1674 C C . GLN A 1 205 ? 16.302 6.458 -18.664 1.00 80.62 205 GLN A C 1
ATOM 1676 O O . GLN A 1 205 ? 16.387 5.272 -18.347 1.00 80.62 205 GLN A O 1
ATOM 1681 N N . SER A 1 206 ? 17.226 7.358 -18.318 1.00 85.75 206 SER A N 1
ATOM 1682 C CA . SER A 1 206 ? 18.327 7.072 -17.393 1.00 85.75 206 SER A CA 1
ATOM 1683 C C . SER A 1 206 ? 17.861 7.308 -15.959 1.00 85.75 206 SER A C 1
ATOM 1685 O O . SER A 1 206 ? 17.494 8.429 -15.598 1.00 85.75 206 SER A O 1
ATOM 1687 N N . LEU A 1 207 ? 17.877 6.264 -15.132 1.00 86.62 207 LEU A N 1
ATOM 1688 C CA . LEU A 1 207 ? 17.425 6.314 -13.744 1.00 86.62 207 LEU A CA 1
ATOM 1689 C C . LEU A 1 207 ? 18.584 6.047 -12.784 1.00 86.62 207 LEU A C 1
ATOM 1691 O O . LEU A 1 207 ? 19.274 5.036 -12.893 1.00 86.62 207 LEU A O 1
ATOM 1695 N N . LYS A 1 208 ? 18.734 6.915 -11.778 1.00 89.19 208 LYS A N 1
ATOM 1696 C CA . LYS A 1 208 ? 19.600 6.658 -10.624 1.00 89.19 208 LYS A CA 1
ATOM 1697 C C . LYS A 1 208 ? 18.870 5.740 -9.640 1.00 89.19 208 LYS A C 1
ATOM 1699 O O . LYS A 1 208 ? 17.729 6.028 -9.267 1.00 89.19 208 LYS A O 1
ATOM 1704 N N . VAL A 1 209 ? 19.511 4.654 -9.220 1.00 90.50 209 VAL A N 1
ATOM 1705 C CA . VAL A 1 209 ? 18.919 3.631 -8.339 1.00 90.50 209 VAL A CA 1
ATOM 1706 C C . VAL A 1 209 ? 19.902 3.192 -7.259 1.00 90.50 209 VAL A C 1
ATOM 1708 O O . VAL A 1 209 ? 21.109 3.255 -7.468 1.00 90.50 209 VAL A O 1
ATOM 1711 N N . ASN A 1 210 ? 19.394 2.733 -6.117 1.00 89.75 210 ASN A N 1
ATOM 1712 C CA . ASN A 1 210 ? 20.161 2.079 -5.062 1.00 89.75 210 ASN A CA 1
ATOM 1713 C C . ASN A 1 210 ? 20.499 0.636 -5.478 1.00 89.75 210 ASN A C 1
ATOM 1715 O O . ASN A 1 210 ? 19.603 -0.196 -5.659 1.00 89.75 210 ASN A O 1
ATOM 1719 N N . VAL A 1 211 ? 21.795 0.339 -5.609 1.00 86.00 211 VAL A N 1
ATOM 1720 C CA . VAL A 1 211 ? 22.291 -0.951 -6.124 1.00 86.00 211 VAL A CA 1
ATOM 1721 C C . VAL A 1 211 ? 22.055 -2.121 -5.179 1.00 86.00 211 VAL A C 1
ATOM 1723 O O . VAL A 1 211 ? 21.987 -3.259 -5.633 1.00 86.00 211 VAL A O 1
ATOM 1726 N N . GLN A 1 212 ? 21.881 -1.866 -3.877 1.00 83.81 212 GLN A N 1
ATOM 1727 C CA . GLN A 1 212 ? 21.686 -2.912 -2.868 1.00 83.81 212 GLN A CA 1
ATOM 1728 C C . GLN A 1 212 ? 20.445 -3.777 -3.150 1.00 83.81 212 GLN A C 1
ATOM 1730 O O . GLN A 1 212 ? 20.354 -4.908 -2.675 1.00 83.81 212 GLN A O 1
ATOM 1735 N N . PHE A 1 213 ? 19.503 -3.258 -3.939 1.00 76.75 213 PHE A N 1
ATOM 1736 C CA . PHE A 1 213 ? 18.227 -3.903 -4.235 1.00 76.75 213 PHE A CA 1
ATOM 1737 C C . PHE A 1 213 ? 18.050 -4.264 -5.713 1.00 76.75 213 PHE A C 1
ATOM 1739 O O . PHE A 1 213 ? 16.978 -4.730 -6.115 1.00 76.75 213 PHE A O 1
ATOM 1746 N N . LEU A 1 214 ? 19.097 -4.081 -6.523 1.00 75.31 214 LEU A N 1
ATOM 1747 C CA . LEU A 1 214 ? 19.155 -4.655 -7.859 1.00 75.31 214 LEU A CA 1
ATOM 1748 C C . LEU A 1 214 ? 19.583 -6.127 -7.765 1.00 75.31 214 LEU A C 1
ATOM 1750 O O . LEU A 1 214 ? 20.366 -6.491 -6.884 1.00 75.31 214 LEU A O 1
ATOM 1754 N N . PRO A 1 215 ? 19.089 -7.008 -8.653 1.00 64.38 215 PRO A N 1
ATOM 1755 C CA . PRO A 1 215 ? 19.678 -8.333 -8.780 1.00 64.38 215 PRO A CA 1
ATOM 1756 C C . PRO A 1 215 ? 21.171 -8.198 -9.069 1.00 64.38 215 PRO A C 1
ATOM 1758 O O . PRO A 1 215 ? 21.561 -7.518 -10.017 1.00 64.38 215 PRO A O 1
ATOM 1761 N N . LYS A 1 216 ? 22.000 -8.900 -8.292 1.00 60.75 216 LYS A N 1
ATOM 1762 C CA . LYS A 1 216 ? 23.359 -9.198 -8.740 1.00 60.75 216 LYS A CA 1
ATOM 1763 C C . LYS A 1 216 ? 23.216 -9.941 -10.069 1.00 60.75 216 LYS A C 1
ATOM 1765 O O . LYS A 1 216 ? 22.352 -10.813 -10.181 1.00 60.75 216 LYS A O 1
ATOM 1770 N N . GLY A 1 217 ? 23.969 -9.530 -11.089 1.00 52.06 217 GLY A N 1
ATOM 1771 C CA . GLY A 1 217 ? 23.876 -10.111 -12.429 1.00 52.06 217 GLY A CA 1
ATOM 1772 C C . GLY A 1 217 ? 23.986 -11.644 -12.417 1.00 52.06 217 GLY A C 1
ATOM 1773 O O . GLY A 1 217 ? 24.394 -12.227 -11.407 1.00 52.06 217 GLY A O 1
ATOM 1774 N N . PRO A 1 218 ? 23.628 -12.323 -13.519 1.00 42.28 218 PRO A N 1
ATOM 1775 C CA . PRO A 1 218 ? 23.753 -13.775 -13.609 1.00 42.28 218 PRO A CA 1
ATOM 1776 C C . PRO A 1 218 ? 25.216 -14.173 -13.344 1.00 42.28 218 PRO A C 1
ATOM 1778 O O . PRO A 1 218 ? 26.089 -13.918 -14.167 1.00 42.28 218 PRO A O 1
ATOM 1781 N N . GLY A 1 219 ? 25.487 -14.724 -12.156 1.00 40.56 219 GLY A N 1
ATOM 1782 C CA . GLY A 1 219 ? 26.850 -15.017 -11.695 1.00 40.56 219 GLY A CA 1
ATOM 1783 C C . GLY A 1 219 ? 27.078 -15.084 -10.179 1.00 40.56 219 GLY A C 1
ATOM 1784 O O . GLY A 1 219 ? 28.212 -15.281 -9.765 1.00 40.56 219 GLY A O 1
ATOM 1785 N N . SER A 1 220 ? 26.059 -14.933 -9.327 1.00 34.41 220 SER A N 1
ATOM 1786 C CA . SER A 1 220 ? 26.209 -15.193 -7.883 1.00 34.41 220 SER A CA 1
ATOM 1787 C C . SER A 1 220 ? 24.973 -15.886 -7.305 1.00 34.41 220 SER A C 1
ATOM 1789 O O . SER A 1 220 ? 24.051 -15.235 -6.815 1.00 34.41 220 SER A O 1
ATOM 1791 N N . PHE A 1 221 ? 24.977 -17.217 -7.419 1.00 38.28 221 PHE A N 1
ATOM 1792 C CA . PHE A 1 221 ? 24.295 -18.142 -6.513 1.00 38.28 221 PHE A CA 1
ATOM 1793 C C . PHE A 1 221 ? 25.336 -18.711 -5.551 1.00 38.28 221 PHE A C 1
ATOM 1795 O O . PHE A 1 221 ? 26.469 -18.957 -6.026 1.00 38.28 221 PHE A O 1
#

Nearest PDB structures (foldseek):
  3qao-assembly1_A-2  TM=5.580E-01  e=6.443E-01  Listeria monocytogenes EGD-e
  7cla-assembly1_A-2  TM=4.711E-01  e=1.361E+00  Caulobacter vibrioides CB15